Protein AF-0000000080590473 (afdb_homodimer)

Sequence (220 aa):
MDIKSAVIQLSSIAQEARLEIFRLLVQAGTEGLPAGIIGEKLSIPPSTLSFHLKELNYAGMVSSRQVSRFIYYTANYEAMNGLLAYLTENCCAGVAECCPEVTNCNPEKVMDIKSAVIQLSSIAQEARLEIFRLLVQAGTEGLPAGIIGEKLSIPPSTLSFHLKELNYAGMVSSRQVSRFIYYTANYEAMNGLLAYLTENCCAGVAECCPEVTNCNPEKV

Nearest PDB structures (foldseek):
  6j05-assembly1_A  TM=9.262E-01  e=1.684E-09  Acidithiobacillus ferrooxidans
  6j05-assembly1_B  TM=9.549E-01  e=1.690E-07  Acidithiobacillus ferrooxidans
  7p6f-assembly1_BBB  TM=8.497E-01  e=2.225E-04  Streptomyces griseus
  7p6f-assembly2_CCC-2  TM=8.551E-01  e=2.096E-04  Streptomyces griseus
  2kko-assembly1_B  TM=8.511E-01  e=8.814E-04  Mycobacterium tuberculosis variant bovis

Radius of gyration: 18.56 Å; Cα contacts (8 Å, |Δi|>4): 331; chains: 2; bounding box: 45×53×43 Å

Foldseek 3Di:
DDPVLLVLLCVLCPDDLLVLLLVVQVVVPPVADWLVVSCVVSVNDSVRSVVSVVSNVVSVQKDWDDDPPTIGIHGDVVSVVVSVCVVCPCPPVPPPVRDPCPDPPPPPPD/DDPVLLVLLCVLCPDDLLVLLLVVQVVVPPVADWLVVSCVVSVNDSVRSVVSVVSNVVSVQKDWDDDDPTIGIHGDVVSVVVSVCVVCPCVPVPPPVRDPCPDPPPPPPD

pLDDT: mean 87.89, std 19.32, range [28.16, 98.88]

InterPro domains:
  IPR001845 HTH ArsR-type DNA-binding domain [PR00778] (10-25)
  IPR001845 HTH ArsR-type DNA-binding domain [PR00778] (45-60)
  IPR001845 HTH ArsR-type DNA-binding domain [PR00778] (60-75)
  IPR001845 HTH ArsR-type DNA-binding domain [PS50987] (1-95)
  IPR001845 HTH ArsR-type DNA-binding domain [SM00418] (8-89)
  IPR011991 ArsR-like helix-turn-helix domain [cd00090] (10-76)
  IPR036388 Winged helix-like DNA-binding domain superfamily [G3DSA:1.10.10.10] (2-93)
  IPR036390 Winged helix DNA-binding domain superfamily [SSF46785] (4-93)
  IPR051011 Metal-responsive transcriptional regulator [PTHR43132] (8-95)

Organism: Ricinus communis (NCBI:txid3988)

Structure (mmCIF, N/CA/C/O backbone):
data_AF-0000000080590473-model_v1
#
loop_
_entity.id
_entity.type
_entity.pdbx_description
1 polymer 'HTH arsR-type domain-containing protein'
#
loop_
_atom_site.group_PDB
_atom_site.id
_atom_site.type_symbol
_atom_site.label_atom_id
_atom_site.label_alt_id
_atom_site.label_comp_id
_atom_site.label_asym_id
_atom_site.label_entity_id
_atom_site.label_seq_id
_atom_site.pdbx_PDB_ins_code
_atom_site.Cartn_x
_atom_site.Cartn_y
_atom_site.Cartn_z
_atom_site.occupancy
_atom_site.B_iso_or_equiv
_atom_site.auth_seq_id
_atom_site.auth_comp_id
_atom_site.auth_asym_id
_atom_site.auth_atom_id
_atom_site.pdbx_PDB_model_num
ATOM 1 N N . MET A 1 1 ? 7.746 -6.047 10.609 1 87.62 1 MET A N 1
ATOM 2 C CA . MET A 1 1 ? 6.305 -5.859 10.469 1 87.62 1 MET A CA 1
ATOM 3 C C . MET A 1 1 ? 5.609 -7.188 10.188 1 87.62 1 MET A C 1
ATOM 5 O O . MET A 1 1 ? 6.141 -8.031 9.469 1 87.62 1 MET A O 1
ATOM 9 N N . ASP A 1 2 ? 4.391 -7.363 10.852 1 94.5 2 ASP A N 1
ATOM 10 C CA . ASP A 1 2 ? 3.629 -8.57 10.562 1 94.5 2 ASP A CA 1
ATOM 11 C C . ASP A 1 2 ? 2.479 -8.281 9.602 1 94.5 2 ASP A C 1
ATOM 13 O O . ASP A 1 2 ? 2.172 -7.117 9.328 1 94.5 2 ASP A O 1
ATOM 17 N N . ILE A 1 3 ? 1.839 -9.344 9.148 1 96.94 3 ILE A N 1
ATOM 18 C CA . ILE A 1 3 ? 0.856 -9.234 8.078 1 96.94 3 ILE A CA 1
ATOM 19 C C . ILE A 1 3 ? -0.358 -8.453 8.57 1 96.94 3 ILE A C 1
ATOM 21 O O . ILE A 1 3 ? -0.944 -7.664 7.82 1 96.94 3 ILE A O 1
ATOM 25 N N . LYS A 1 4 ? -0.765 -8.617 9.766 1 97.69 4 LYS A N 1
ATOM 26 C CA . LYS A 1 4 ? -1.919 -7.914 10.32 1 97.69 4 LYS A CA 1
ATOM 27 C C . LYS A 1 4 ? -1.673 -6.41 10.359 1 97.69 4 LYS A C 1
ATOM 29 O O . LYS A 1 4 ? -2.559 -5.621 10.023 1 97.69 4 LYS A O 1
ATOM 34 N N . SER A 1 5 ? -0.519 -6.047 10.844 1 98 5 SER A N 1
ATOM 35 C CA . SER A 1 5 ? -0.15 -4.637 10.875 1 98 5 SER A CA 1
ATOM 36 C C . SER A 1 5 ? -0.105 -4.043 9.469 1 98 5 SER A C 1
ATOM 38 O O . SER A 1 5 ? -0.553 -2.918 9.25 1 98 5 SER A O 1
ATOM 40 N N . ALA A 1 6 ? 0.44 -4.828 8.57 1 98.44 6 ALA A N 1
ATOM 41 C CA . ALA A 1 6 ? 0.511 -4.367 7.188 1 98.44 6 ALA A CA 1
ATOM 42 C C . ALA A 1 6 ? -0.885 -4.141 6.613 1 98.44 6 ALA A C 1
ATOM 44 O O . ALA A 1 6 ? -1.132 -3.137 5.941 1 98.44 6 ALA A O 1
ATOM 45 N N . VAL A 1 7 ? -1.804 -5.035 6.93 1 98.75 7 VAL A N 1
ATOM 46 C CA . VAL A 1 7 ? -3.172 -4.926 6.438 1 98.75 7 VAL A CA 1
ATOM 47 C C . VAL A 1 7 ? -3.834 -3.68 7.02 1 98.75 7 VAL A C 1
ATOM 49 O O . VAL A 1 7 ? -4.523 -2.945 6.309 1 98.75 7 VAL A O 1
ATOM 52 N N . ILE A 1 8 ? -3.604 -3.422 8.219 1 98.62 8 ILE A N 1
ATOM 53 C CA . ILE A 1 8 ? -4.16 -2.254 8.891 1 98.62 8 ILE A CA 1
ATOM 54 C C . ILE A 1 8 ? -3.637 -0.979 8.234 1 98.62 8 ILE A C 1
ATOM 56 O O . ILE A 1 8 ? -4.406 -0.061 7.945 1 98.62 8 ILE A O 1
ATOM 60 N N . GLN A 1 9 ? -2.4 -0.918 7.988 1 98.75 9 GLN A N 1
ATOM 61 C CA . GLN A 1 9 ? -1.793 0.259 7.379 1 98.75 9 GLN A CA 1
ATOM 62 C C . GLN A 1 9 ? -2.291 0.456 5.949 1 98.75 9 GLN A C 1
ATOM 64 O O . GLN A 1 9 ? -2.705 1.557 5.574 1 98.75 9 GLN A O 1
ATOM 69 N N . LEU A 1 10 ? -2.316 -0.676 5.199 1 98.81 10 LEU A N 1
ATOM 70 C CA . LEU A 1 10 ? -2.809 -0.606 3.828 1 98.81 10 LEU A CA 1
ATOM 71 C C . LEU A 1 10 ? -4.266 -0.159 3.797 1 98.81 10 LEU A C 1
ATOM 73 O O . LEU A 1 10 ? -4.633 0.721 3.014 1 98.81 10 LEU A O 1
ATOM 77 N N . SER A 1 11 ? -5.066 -0.681 4.645 1 98.75 11 SER A N 1
ATOM 78 C CA . SER A 1 11 ? -6.488 -0.351 4.688 1 98.75 11 SER A CA 1
ATOM 79 C C . SER A 1 11 ? -6.707 1.106 5.082 1 98.75 11 SER A C 1
ATOM 81 O O . SER A 1 11 ? -7.629 1.758 4.586 1 98.75 11 SER A O 1
ATOM 83 N N . SER A 1 12 ? -5.902 1.562 5.898 1 98.75 12 SER A N 1
ATOM 84 C CA . SER A 1 12 ? -6.062 2.922 6.406 1 98.75 12 SER A CA 1
ATOM 85 C C . SER A 1 12 ? -5.859 3.953 5.301 1 98.75 12 SER A C 1
ATOM 87 O O . SER A 1 12 ? -6.504 5.004 5.297 1 98.75 12 SER A O 1
ATOM 89 N N . ILE A 1 13 ? -5.016 3.613 4.367 1 98.56 13 ILE A N 1
ATOM 90 C CA . ILE A 1 13 ? -4.723 4.621 3.352 1 98.56 13 ILE A CA 1
ATOM 91 C C . ILE A 1 13 ? -5.449 4.27 2.055 1 98.56 13 ILE A C 1
ATOM 93 O O . ILE A 1 13 ? -5.453 5.059 1.105 1 98.56 13 ILE A O 1
ATOM 97 N N . ALA A 1 14 ? -6.137 3.076 2 1 98.62 14 ALA A N 1
ATOM 98 C CA . ALA A 1 14 ? -6.887 2.645 0.824 1 98.62 14 ALA A CA 1
ATOM 99 C C . ALA A 1 14 ? -8.266 3.301 0.782 1 98.62 14 ALA A C 1
ATOM 101 O O . ALA A 1 14 ? -9.273 2.623 0.58 1 98.62 14 ALA A O 1
ATOM 102 N N . GLN A 1 15 ? -8.32 4.551 1.023 1 98.12 15 GLN A N 1
ATOM 103 C CA . GLN A 1 15 ? -9.469 5.445 0.897 1 98.12 15 GLN A CA 1
ATOM 104 C C . GLN A 1 15 ? -9.055 6.781 0.28 1 98.12 15 GLN A C 1
ATOM 106 O O . GLN A 1 15 ? -7.988 7.312 0.595 1 98.12 15 GLN A O 1
ATOM 111 N N . GLU A 1 16 ? -9.945 7.234 -0.551 1 98.38 16 GLU A N 1
ATOM 112 C CA . GLU A 1 16 ? -9.555 8.391 -1.357 1 98.38 16 GLU A CA 1
ATOM 113 C C . GLU A 1 16 ? -9.125 9.562 -0.478 1 98.38 16 GLU A C 1
ATOM 115 O O . GLU A 1 16 ? -8.016 10.078 -0.625 1 98.38 16 GLU A O 1
ATOM 120 N N . ALA A 1 17 ? -9.891 9.969 0.443 1 98.56 17 ALA A N 1
ATOM 121 C CA . ALA A 1 17 ? -9.594 11.125 1.281 1 98.56 17 ALA A CA 1
ATOM 122 C C . ALA A 1 17 ? -8.344 10.891 2.129 1 98.56 17 ALA A C 1
ATOM 124 O O . ALA A 1 17 ? -7.492 11.773 2.252 1 98.56 17 ALA A O 1
ATOM 125 N N . ARG A 1 18 ? -8.227 9.711 2.701 1 98.75 18 ARG A N 1
ATOM 126 C CA . ARG A 1 18 ? -7.086 9.398 3.551 1 98.75 18 ARG A CA 1
ATOM 127 C C . ARG A 1 18 ? -5.809 9.281 2.729 1 98.75 18 ARG A C 1
ATOM 129 O O . ARG A 1 18 ? -4.73 9.664 3.188 1 98.75 18 ARG A O 1
ATOM 136 N N . LEU A 1 19 ? -5.961 8.75 1.562 1 98.69 19 LEU A N 1
ATOM 137 C CA . LEU A 1 19 ? -4.801 8.688 0.682 1 98.69 19 LEU A CA 1
ATOM 138 C C . LEU A 1 19 ? -4.332 10.086 0.292 1 98.69 19 LEU A C 1
ATOM 140 O O . LEU A 1 19 ? -3.131 10.352 0.25 1 98.69 19 LEU A O 1
ATOM 144 N N . GLU A 1 20 ? -5.223 10.961 0.016 1 98.62 20 GLU A N 1
ATOM 145 C CA . GLU A 1 20 ? -4.883 12.344 -0.302 1 98.62 20 GLU A CA 1
ATOM 146 C C . GLU A 1 20 ? -4.203 13.031 0.88 1 98.62 20 GLU A C 1
ATOM 148 O O . GLU A 1 20 ? -3.217 13.742 0.704 1 98.62 20 GLU A O 1
ATOM 153 N N . ILE A 1 21 ? -4.742 12.781 2.037 1 98.75 21 ILE A N 1
ATOM 154 C CA . ILE A 1 21 ? -4.164 13.352 3.254 1 98.75 21 ILE A CA 1
ATOM 155 C C . ILE A 1 21 ? -2.736 12.844 3.43 1 98.75 21 ILE A C 1
ATOM 157 O O . ILE A 1 21 ? -1.819 13.625 3.684 1 98.75 21 ILE A O 1
ATOM 161 N N . PHE A 1 22 ? -2.572 11.547 3.254 1 98.38 22 PHE A N 1
ATOM 162 C CA . PHE A 1 22 ? -1.27 10.922 3.449 1 98.38 22 PHE A CA 1
ATOM 163 C C . PHE A 1 22 ? -0.254 11.469 2.451 1 98.38 22 PHE A C 1
ATOM 165 O O . PHE A 1 22 ? 0.859 11.836 2.83 1 98.38 22 PHE A O 1
ATOM 172 N N . ARG A 1 23 ? -0.62 11.586 1.25 1 97.12 23 ARG A N 1
ATOM 173 C CA . ARG A 1 23 ? 0.274 12.102 0.22 1 97.12 23 ARG A CA 1
ATOM 174 C C . ARG A 1 23 ? 0.648 13.555 0.5 1 97.12 23 ARG A C 1
ATOM 176 O O . ARG A 1 23 ? 1.797 13.953 0.301 1 97.12 23 ARG A O 1
ATOM 183 N N . LEU A 1 24 ? -0.309 14.344 0.893 1 97.31 24 LEU A N 1
ATOM 184 C CA . LEU A 1 24 ? -0.054 15.742 1.242 1 97.31 24 LEU A CA 1
ATOM 185 C C . LEU A 1 24 ? 0.985 15.844 2.354 1 97.31 24 LEU A C 1
ATOM 187 O O . LEU A 1 24 ? 1.899 16.672 2.281 1 97.31 24 LEU A O 1
ATOM 191 N N . LEU A 1 25 ? 0.859 14.992 3.324 1 96.94 25 LEU A N 1
ATOM 192 C CA . LEU A 1 25 ? 1.763 15.023 4.469 1 96.94 25 LEU A CA 1
ATOM 193 C C . LEU A 1 25 ? 3.15 14.523 4.082 1 96.94 25 LEU A C 1
ATOM 195 O O . LEU A 1 25 ? 4.16 15.023 4.586 1 96.94 25 LEU A O 1
ATOM 199 N N . VAL A 1 26 ? 3.193 13.523 3.242 1 94.94 26 VAL A N 1
ATOM 200 C CA . VAL A 1 26 ? 4.477 13.055 2.729 1 94.94 26 VAL A CA 1
ATOM 201 C C . VAL A 1 26 ? 5.203 14.195 2.025 1 94.94 26 VAL A C 1
ATOM 203 O O . VAL A 1 26 ? 6.406 14.391 2.229 1 94.94 26 VAL A O 1
ATOM 206 N N . GLN A 1 27 ? 4.504 14.977 1.33 1 92.88 27 GLN A N 1
ATOM 207 C CA . GLN A 1 27 ? 5.078 16.094 0.585 1 92.88 27 GLN A CA 1
ATOM 208 C C . GLN A 1 27 ? 5.48 17.234 1.521 1 92.88 27 GLN A C 1
ATOM 210 O O . GLN A 1 27 ? 6.449 17.938 1.259 1 92.88 27 GLN A O 1
ATOM 215 N N . ALA A 1 28 ? 4.773 17.391 2.625 1 93.62 28 ALA A N 1
ATOM 216 C CA . ALA A 1 28 ? 5.008 18.469 3.574 1 93.62 28 ALA A CA 1
ATOM 217 C C . ALA A 1 28 ? 6.289 18.234 4.371 1 93.62 28 ALA A C 1
ATOM 219 O O . ALA A 1 28 ? 6.824 19.156 4.988 1 93.62 28 ALA A O 1
ATOM 220 N N . GLY A 1 29 ? 6.715 16.938 4.445 1 91.5 29 GLY A N 1
ATOM 221 C CA . GLY A 1 29 ? 7.961 16.641 5.125 1 91.5 29 GLY A CA 1
ATOM 222 C C . GLY A 1 29 ? 7.812 16.547 6.633 1 91.5 29 GLY A C 1
ATOM 223 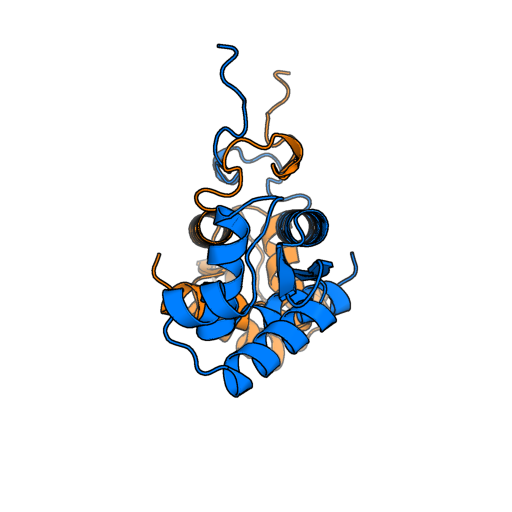O O . GLY A 1 29 ? 6.703 16.391 7.145 1 91.5 29 GLY A O 1
ATOM 224 N N . THR A 1 30 ? 8.922 16.688 7.352 1 91 30 THR A N 1
ATOM 225 C CA . THR A 1 30 ? 8.977 16.406 8.781 1 91 30 THR A CA 1
ATOM 226 C C . THR A 1 30 ? 8.352 17.531 9.586 1 91 30 THR A C 1
ATOM 228 O O . THR A 1 30 ? 8.023 17.359 10.758 1 91 30 THR A O 1
ATOM 231 N N . GLU A 1 31 ? 8.25 18.641 8.922 1 91.62 31 GLU A N 1
ATOM 232 C CA . GLU A 1 31 ? 7.629 19.75 9.633 1 91.62 31 GLU A CA 1
ATOM 233 C C . GLU A 1 31 ? 6.129 19.531 9.805 1 91.62 31 GLU A C 1
ATOM 235 O O . GLU A 1 31 ? 5.531 20.016 10.766 1 91.62 31 GLU A O 1
ATOM 240 N N . GLY A 1 32 ? 5.52 18.828 8.828 1 96.06 32 GLY A N 1
ATOM 241 C CA . GLY A 1 32 ? 4.102 18.531 8.891 1 96.06 32 GLY A CA 1
ATOM 242 C C . GLY A 1 32 ? 3.223 19.734 8.609 1 96.06 32 GLY A C 1
ATOM 243 O O . GLY A 1 32 ? 3.693 20.734 8.07 1 96.06 32 GLY A O 1
ATOM 244 N N . LEU A 1 33 ? 1.944 19.531 8.812 1 98.06 33 LEU A N 1
ATOM 245 C CA . LEU A 1 33 ? 0.935 20.562 8.617 1 98.06 33 LEU A CA 1
ATOM 246 C C . LEU A 1 33 ? -0.082 20.547 9.758 1 98.06 33 LEU A C 1
ATOM 248 O O . LEU A 1 33 ? -0.399 19.484 10.297 1 98.06 33 LEU A O 1
ATOM 252 N N . PRO A 1 34 ? -0.576 21.75 10.133 1 98.44 34 PRO A N 1
ATOM 253 C CA . PRO A 1 34 ? -1.705 21.734 11.07 1 98.44 34 PRO A CA 1
ATOM 254 C C . PRO A 1 34 ? -2.99 21.219 10.43 1 98.44 34 PRO A C 1
ATOM 256 O O . PRO A 1 34 ? -3.191 21.375 9.219 1 98.44 34 PRO A O 1
ATOM 259 N N . ALA A 1 35 ? -3.887 20.672 11.258 1 98.31 35 ALA A N 1
ATOM 260 C CA . ALA A 1 35 ? -5.141 20.078 10.781 1 98.31 35 ALA A CA 1
ATOM 261 C C . ALA A 1 35 ? -5.914 21.078 9.914 1 98.31 35 ALA A C 1
ATOM 263 O O . ALA A 1 35 ? -6.457 20.703 8.875 1 98.31 35 ALA A O 1
ATOM 264 N N . GLY A 1 36 ? -5.961 22.297 10.359 1 98.06 36 GLY A N 1
ATOM 265 C CA . GLY A 1 36 ? -6.695 23.312 9.625 1 98.06 36 GLY A CA 1
ATOM 266 C C . GLY A 1 36 ? -6.199 23.5 8.203 1 98.06 36 GLY A C 1
ATOM 267 O O . GLY A 1 36 ? -6.996 23.641 7.273 1 98.06 36 GLY A O 1
ATOM 268 N N . ILE A 1 37 ? -4.91 23.5 7.926 1 98.56 37 ILE A N 1
ATOM 269 C CA . ILE A 1 37 ? -4.301 23.672 6.613 1 98.56 37 ILE A CA 1
ATOM 270 C C . ILE A 1 37 ? -4.594 22.453 5.742 1 98.56 37 ILE A C 1
ATOM 272 O O . ILE A 1 37 ? -4.887 22.594 4.551 1 98.56 37 ILE A O 1
ATOM 276 N N . ILE A 1 38 ? -4.551 21.281 6.305 1 98.75 38 ILE A N 1
ATOM 277 C CA . ILE A 1 38 ? -4.875 20.062 5.586 1 98.75 38 ILE A CA 1
ATOM 278 C C . ILE A 1 38 ? -6.301 20.141 5.051 1 98.75 38 ILE A C 1
ATOM 280 O O . ILE A 1 38 ? -6.539 19.875 3.869 1 98.75 38 ILE A O 1
ATOM 284 N N . GLY A 1 39 ? -7.227 20.484 5.988 1 98.75 39 GLY A N 1
ATOM 285 C CA . GLY A 1 39 ? -8.617 20.609 5.59 1 98.75 39 GLY A CA 1
ATOM 286 C C . GLY A 1 39 ? -8.836 21.625 4.477 1 98.75 39 GLY A C 1
ATOM 287 O O . GLY A 1 39 ? -9.586 21.359 3.531 1 98.75 39 GLY A O 1
ATOM 288 N N . GLU A 1 40 ? -8.164 22.781 4.539 1 98.56 40 GLU A N 1
ATOM 289 C CA . GLU A 1 40 ? -8.266 23.844 3.543 1 98.56 40 GLU A CA 1
ATOM 290 C C . GLU A 1 40 ? -7.715 23.391 2.193 1 98.56 40 GLU A C 1
ATOM 292 O O . GLU A 1 40 ? -8.359 23.578 1.159 1 98.56 40 GLU A O 1
ATOM 297 N N . LYS A 1 41 ? -6.59 22.734 2.211 1 98.44 41 LYS A N 1
ATOM 298 C CA . LYS A 1 41 ? -5.922 22.328 0.979 1 98.44 41 LYS A CA 1
ATOM 299 C C . LYS A 1 41 ? -6.715 21.234 0.259 1 98.44 41 LYS A C 1
ATOM 301 O O . LYS A 1 41 ? -6.711 21.172 -0.972 1 98.44 41 LYS A O 1
ATOM 306 N N . LEU A 1 42 ? -7.414 20.422 1.038 1 98.62 42 LEU A N 1
ATOM 307 C CA . LEU A 1 42 ? -8.086 19.281 0.445 1 98.62 42 LEU A CA 1
ATOM 308 C C . LEU A 1 42 ? -9.602 19.484 0.439 1 98.62 42 LEU A C 1
ATOM 310 O O . LEU A 1 42 ? -10.344 18.609 -0.015 1 98.62 42 LEU A O 1
ATOM 314 N N . SER A 1 43 ? -10.039 20.594 0.935 1 98.62 43 SER A N 1
ATOM 315 C CA . SER A 1 43 ? -11.461 20.938 0.997 1 98.62 43 SER A CA 1
ATOM 316 C C . SER A 1 43 ? -12.25 19.875 1.74 1 98.62 43 SER A C 1
ATOM 318 O O .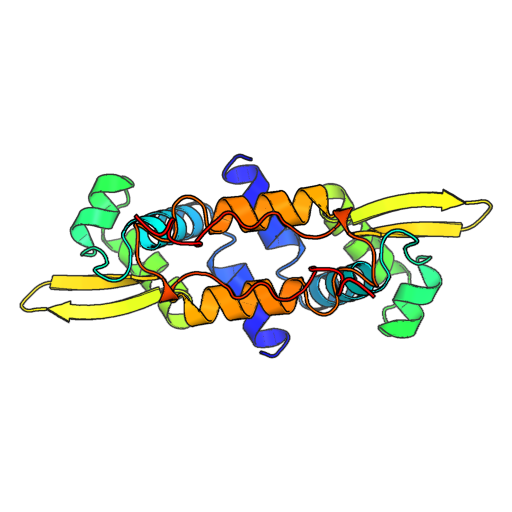 SER A 1 43 ? -13.281 19.406 1.254 1 98.62 43 SER A O 1
ATOM 320 N N . ILE A 1 44 ? -11.797 19.453 2.879 1 98.56 44 ILE A N 1
ATOM 321 C CA . ILE A 1 44 ? -12.445 18.469 3.75 1 98.56 44 ILE A CA 1
ATOM 322 C C . ILE A 1 44 ? -12.961 19.172 5.008 1 98.56 44 ILE A C 1
ATOM 324 O O . ILE A 1 44 ? -12.211 19.875 5.688 1 98.56 44 ILE A O 1
ATOM 328 N N . PRO A 1 45 ? -14.164 18.953 5.336 1 98.44 45 PRO A N 1
ATOM 329 C CA . PRO A 1 45 ? -14.703 19.547 6.559 1 98.44 45 PRO A CA 1
ATOM 330 C C . PRO A 1 45 ? -13.977 19.078 7.816 1 98.44 45 PRO A C 1
ATOM 332 O O . PRO A 1 45 ? -13.523 17.938 7.879 1 98.44 45 PRO A O 1
ATOM 335 N N . PRO A 1 46 ? -13.953 19.891 8.836 1 97.88 46 PRO A N 1
ATOM 336 C CA . PRO A 1 46 ? -13.164 19.625 10.039 1 97.88 46 PRO A CA 1
ATOM 337 C C . PRO A 1 46 ? -13.531 18.297 10.703 1 97.88 46 PRO A C 1
ATOM 339 O O . PRO A 1 46 ? -12.641 17.516 11.078 1 97.88 46 PRO A O 1
ATOM 342 N N . SER A 1 47 ? -14.781 17.984 10.875 1 98.06 47 SER A N 1
ATOM 343 C CA . SER A 1 47 ? -15.18 16.734 11.539 1 98.06 47 SER A CA 1
ATOM 344 C C . SER A 1 47 ? -14.727 15.523 10.742 1 98.06 47 SER A C 1
ATOM 346 O O . SER A 1 47 ? -14.242 14.547 11.312 1 98.06 47 SER A O 1
ATOM 348 N N . THR A 1 48 ? -14.945 15.539 9.43 1 98.5 48 THR A N 1
ATOM 349 C CA . THR A 1 48 ? -14.523 14.461 8.539 1 98.5 48 THR A CA 1
ATOM 350 C C . THR A 1 48 ? -13 14.32 8.547 1 98.5 48 THR A C 1
ATOM 352 O O . THR A 1 48 ? -12.484 13.203 8.578 1 98.5 48 THR A O 1
ATOM 355 N N . LEU A 1 49 ? -12.391 15.445 8.531 1 98.75 49 LEU A N 1
ATOM 356 C CA . LEU A 1 49 ? -10.93 15.445 8.578 1 98.75 49 LEU A CA 1
ATOM 357 C C . LEU A 1 49 ? -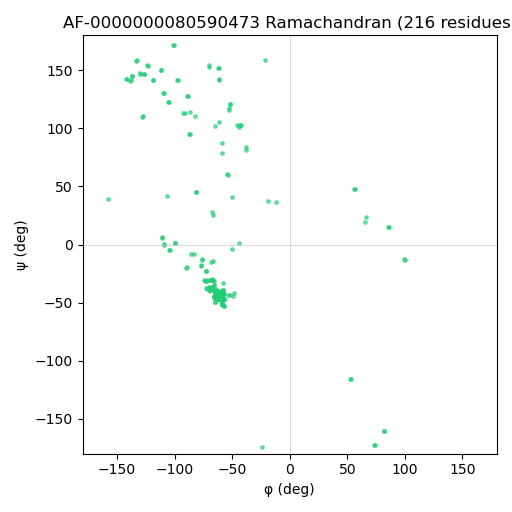10.43 14.789 9.859 1 98.75 49 LEU A C 1
ATOM 359 O O . LEU A 1 49 ? -9.516 13.953 9.82 1 98.75 49 LEU A O 1
ATOM 363 N N . SER A 1 50 ? -11 15.18 10.961 1 98.19 50 SER A N 1
ATOM 364 C CA . SER A 1 50 ? -10.609 14.609 12.242 1 98.19 50 SER A CA 1
ATOM 365 C C . SER A 1 50 ? -10.773 13.094 12.258 1 98.19 50 SER A C 1
ATOM 367 O O . SER A 1 50 ? -9.914 12.375 12.758 1 98.19 50 SER A O 1
ATOM 369 N N . PHE A 1 51 ? -11.844 12.648 11.719 1 98.62 51 PHE A N 1
ATOM 370 C CA . PHE A 1 51 ? -12.102 11.219 11.609 1 98.62 51 PHE A CA 1
ATOM 371 C C . PHE A 1 51 ? -11 10.531 10.812 1 98.62 51 PHE A C 1
ATOM 373 O O . PHE A 1 51 ? -10.453 9.516 11.242 1 98.62 51 PHE A O 1
ATOM 380 N N . HIS A 1 52 ? -10.703 11.039 9.617 1 98.81 52 HIS A N 1
ATOM 381 C CA . HIS A 1 52 ? -9.672 10.445 8.766 1 98.81 52 HIS A CA 1
ATOM 382 C C . HIS A 1 52 ? -8.312 10.461 9.445 1 98.81 52 HIS A C 1
ATOM 384 O O . HIS A 1 52 ? -7.578 9.477 9.414 1 98.81 52 HIS A O 1
ATOM 390 N N . LEU A 1 53 ? -7.965 11.594 10.062 1 98.81 53 LEU 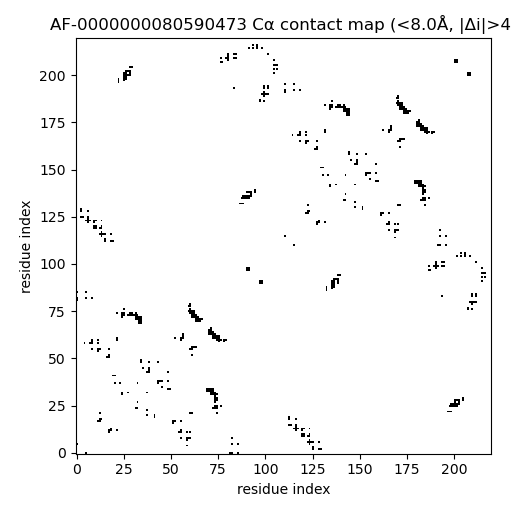A N 1
ATOM 391 C CA . LEU A 1 53 ? -6.672 11.727 10.727 1 98.81 53 LEU A CA 1
ATOM 392 C C . LEU A 1 53 ? -6.562 10.766 11.898 1 98.81 53 LEU A C 1
ATOM 394 O O . LEU A 1 53 ? -5.492 10.211 12.156 1 98.81 53 LEU A O 1
ATOM 398 N N . LYS A 1 54 ? -7.633 10.609 12.602 1 98.56 54 LYS A N 1
ATOM 399 C CA . LYS A 1 54 ? -7.656 9.656 13.703 1 98.56 54 LYS A CA 1
ATOM 400 C C . LYS A 1 54 ? -7.406 8.234 13.203 1 98.56 54 LYS A C 1
ATOM 402 O O . LYS A 1 54 ? -6.648 7.48 13.812 1 98.56 54 LYS A O 1
ATOM 407 N N . GLU A 1 55 ? -8.055 7.828 12.172 1 98.75 55 GLU A N 1
ATOM 408 C CA . GLU A 1 55 ? -7.871 6.508 11.578 1 98.75 55 GLU A CA 1
ATOM 409 C C . GLU A 1 55 ? -6.43 6.297 11.133 1 98.75 55 GLU A C 1
ATOM 411 O O . GLU A 1 55 ? -5.84 5.242 11.383 1 98.75 55 GLU A O 1
ATOM 416 N N . LEU A 1 56 ? -5.887 7.305 10.43 1 98.88 56 LEU A N 1
ATOM 417 C CA . LEU A 1 56 ? -4.508 7.23 9.953 1 98.88 56 LEU A CA 1
ATOM 418 C C . LEU A 1 56 ? -3.533 7.145 11.117 1 98.88 56 LEU A C 1
ATOM 420 O O . LEU A 1 56 ? -2.531 6.43 11.047 1 98.88 56 LEU A O 1
ATOM 424 N N . ASN A 1 57 ? -3.852 7.922 12.141 1 98.69 57 ASN A N 1
ATOM 425 C CA . ASN A 1 57 ? -3.033 7.902 13.344 1 98.69 57 ASN A CA 1
ATOM 426 C C . ASN A 1 57 ? -3.096 6.547 14.039 1 98.69 57 ASN A C 1
ATOM 428 O O . ASN A 1 57 ? -2.068 6.016 14.469 1 98.69 57 ASN A O 1
ATOM 432 N N . TYR A 1 58 ? -4.258 6 14.148 1 98.25 58 TYR A N 1
ATOM 433 C CA . TYR A 1 58 ? -4.449 4.688 14.758 1 98.25 58 TYR A CA 1
ATOM 434 C C . TYR A 1 58 ? -3.658 3.621 14.008 1 98.25 58 TYR A C 1
ATOM 436 O O . TYR A 1 58 ? -3.051 2.744 14.625 1 98.25 58 TYR A O 1
ATOM 444 N N . ALA A 1 59 ? -3.643 3.689 12.766 1 98.69 59 ALA A N 1
ATOM 445 C CA . ALA A 1 59 ? -2.939 2.723 11.93 1 98.69 59 ALA A CA 1
ATOM 446 C C . ALA A 1 59 ? -1.433 2.965 11.953 1 98.69 59 ALA A C 1
ATOM 448 O O . ALA A 1 59 ? -0.661 2.186 11.391 1 98.69 59 ALA A O 1
ATOM 449 N N . GLY A 1 60 ? -1.001 4.098 12.461 1 98.5 60 GLY A N 1
ATOM 450 C CA . GLY A 1 60 ? 0.413 4.418 12.578 1 98.5 60 GLY A CA 1
ATOM 451 C C . GLY A 1 60 ? 0.989 5.039 11.32 1 98.5 60 GLY A C 1
ATOM 452 O O . GLY A 1 60 ? 2.209 5.125 11.164 1 98.5 60 GLY A O 1
ATOM 453 N N . MET A 1 61 ? 0.197 5.496 10.398 1 98.5 61 MET A N 1
ATOM 454 C CA . MET A 1 61 ? 0.665 6.031 9.117 1 98.5 61 MET A CA 1
ATOM 455 C C . MET A 1 61 ? 0.935 7.531 9.227 1 98.5 61 MET A C 1
ATOM 457 O O . MET A 1 61 ? 1.629 8.102 8.383 1 98.5 61 MET A O 1
ATOM 461 N N . VAL A 1 62 ? 0.324 8.156 10.281 1 98.62 62 VAL A N 1
ATOM 462 C CA . VAL A 1 62 ? 0.61 9.555 10.586 1 98.62 62 VAL A CA 1
ATOM 463 C C . VAL A 1 62 ? 0.868 9.719 12.078 1 98.62 62 VAL A C 1
ATOM 465 O O . VAL A 1 62 ? 0.485 8.859 12.875 1 98.62 62 VAL A O 1
ATOM 468 N N . SER A 1 63 ? 1.525 10.727 12.375 1 98.25 63 SER A N 1
ATOM 469 C CA . SER A 1 63 ? 1.755 11.102 13.766 1 98.25 63 SER A CA 1
ATOM 470 C C . SER A 1 63 ? 1.26 12.516 14.047 1 98.25 63 SER A C 1
ATOM 472 O O . SER A 1 63 ? 1.185 13.344 13.133 1 98.25 63 SER A O 1
ATOM 474 N N . SER A 1 64 ? 0.939 12.711 15.281 1 98.12 64 SER A N 1
ATOM 475 C CA . SER A 1 64 ? 0.447 14.031 15.656 1 98.12 64 SER A CA 1
ATOM 476 C C . SER A 1 64 ? 1.241 14.609 16.828 1 98.12 64 SER A C 1
ATOM 478 O O . SER A 1 64 ? 1.744 13.859 17.672 1 98.12 64 SER A O 1
ATOM 480 N N . ARG A 1 65 ? 1.385 15.891 16.828 1 96.94 65 ARG A N 1
ATOM 481 C CA . ARG A 1 65 ? 1.997 16.609 17.938 1 96.94 65 ARG A CA 1
ATOM 482 C C . ARG A 1 65 ? 1.286 17.938 18.188 1 96.94 65 ARG A C 1
ATOM 484 O O . ARG A 1 65 ? 0.861 18.609 17.25 1 96.94 65 ARG A O 1
ATOM 491 N N . GLN A 1 66 ? 1.174 18.266 19.422 1 96.69 66 GLN A N 1
ATOM 492 C CA . GLN A 1 66 ? 0.535 19.516 19.812 1 96.69 66 GLN A CA 1
ATOM 493 C C . GLN A 1 66 ? 1.549 20.656 19.859 1 96.69 66 GLN A C 1
ATOM 495 O O . GLN A 1 66 ? 2.611 20.516 20.469 1 96.69 66 GLN A O 1
ATOM 500 N N . VAL A 1 67 ? 1.322 21.75 19.219 1 95.25 67 VAL A N 1
ATOM 501 C CA . VAL A 1 67 ? 2.098 22.984 19.266 1 95.25 67 VAL A CA 1
ATOM 502 C C . VAL A 1 67 ? 1.172 24.172 19.547 1 95.25 67 VAL A C 1
ATOM 504 O O . VAL A 1 67 ? 0.468 24.641 18.656 1 95.25 67 VAL A O 1
ATOM 507 N N . SER A 1 68 ? 1.352 24.688 20.797 1 96.25 68 SER A N 1
ATOM 508 C CA . SER A 1 68 ? 0.44 25.734 21.234 1 96.25 68 SER A CA 1
ATOM 509 C C . SER A 1 68 ? -1.015 25.312 21.078 1 96.25 68 SER A C 1
ATOM 511 O O . SER A 1 68 ? -1.438 24.312 21.672 1 96.25 68 SER A O 1
ATOM 513 N N . ARG A 1 69 ? -1.851 25.953 20.234 1 95.56 69 ARG A N 1
ATOM 514 C CA . ARG A 1 69 ? -3.271 25.641 20.109 1 95.56 69 ARG A CA 1
ATOM 515 C C . ARG A 1 69 ? -3.535 24.766 18.891 1 95.56 69 ARG A C 1
ATOM 517 O O . ARG A 1 69 ? -4.684 24.438 18.578 1 95.56 69 ARG A O 1
ATOM 524 N N . PHE A 1 70 ? -2.561 24.438 18.219 1 97 70 PHE A N 1
ATOM 525 C CA . PHE A 1 70 ? -2.721 23.672 16.984 1 97 70 PHE A CA 1
ATOM 526 C C . PHE A 1 70 ? -2.166 22.266 17.156 1 97 70 PHE A C 1
ATOM 528 O O . PHE A 1 70 ? -1.24 22.031 17.938 1 97 70 PHE A O 1
ATOM 535 N N . ILE A 1 71 ? -2.781 21.312 16.406 1 97.88 71 ILE A N 1
ATOM 536 C CA . ILE A 1 71 ? -2.236 19.969 16.266 1 97.88 71 ILE A CA 1
ATOM 537 C C . ILE A 1 71 ? -1.605 19.797 14.891 1 97.88 71 ILE A C 1
ATOM 539 O O . ILE A 1 71 ? -2.268 20 13.867 1 97.88 71 ILE A O 1
ATOM 543 N N . TYR A 1 72 ? -0.306 19.438 14.891 1 98.5 72 TYR A N 1
ATOM 544 C CA . TYR A 1 72 ? 0.414 19.188 13.656 1 98.5 72 TYR A CA 1
ATOM 545 C C . TYR A 1 72 ? 0.458 17.688 13.352 1 98.5 72 TYR A C 1
ATOM 547 O O . TYR A 1 72 ? 0.649 16.875 14.258 1 98.5 72 TYR A O 1
ATOM 555 N N . TYR A 1 73 ? 0.33 17.422 12.094 1 98.5 73 TYR A N 1
ATOM 556 C CA . TYR A 1 73 ? 0.415 16.047 11.633 1 98.5 73 TYR A CA 1
ATOM 557 C C . TYR A 1 73 ? 1.575 15.867 10.656 1 98.5 73 TYR A C 1
ATOM 559 O O . TYR A 1 73 ? 1.84 16.734 9.828 1 98.5 73 TYR A O 1
ATOM 567 N N . THR A 1 74 ? 2.25 14.758 10.758 1 97.19 74 THR A N 1
ATOM 568 C CA . THR A 1 74 ? 3.316 14.344 9.852 1 97.19 74 THR A CA 1
ATOM 569 C C . THR A 1 74 ? 3.09 12.914 9.367 1 97.19 74 THR A C 1
ATOM 571 O O . THR A 1 74 ? 2.469 12.109 10.062 1 97.19 74 THR A O 1
ATOM 574 N N . ALA A 1 75 ? 3.518 12.695 8.172 1 96.94 75 ALA A N 1
ATOM 575 C CA . ALA A 1 75 ? 3.588 11.297 7.758 1 96.94 75 ALA A CA 1
ATOM 576 C C . ALA A 1 75 ? 4.551 10.516 8.641 1 96.94 75 ALA A C 1
ATOM 578 O O . ALA A 1 75 ? 5.562 11.055 9.094 1 96.94 75 ALA A O 1
ATOM 579 N N . ASN A 1 76 ? 4.172 9.312 8.914 1 96.38 76 ASN A N 1
ATOM 580 C CA . ASN A 1 76 ? 5.117 8.43 9.586 1 96.38 76 ASN A CA 1
ATOM 581 C C . ASN A 1 76 ? 6 7.695 8.578 1 96.38 76 ASN A C 1
ATOM 583 O O . ASN A 1 76 ? 5.641 6.625 8.086 1 96.38 76 ASN A O 1
ATOM 587 N N . TYR A 1 77 ? 7.113 8.242 8.352 1 92.25 77 TYR A N 1
ATOM 588 C CA . TYR A 1 77 ? 8 7.75 7.305 1 92.25 77 TYR A CA 1
ATOM 589 C C . TYR A 1 77 ? 8.539 6.363 7.648 1 92.25 77 TYR A C 1
ATOM 591 O O . TYR A 1 77 ? 8.742 5.531 6.762 1 92.25 77 TYR A O 1
ATOM 599 N N . GLU A 1 78 ? 8.82 6.188 8.891 1 93.25 78 GLU A N 1
ATOM 600 C CA . GLU A 1 78 ? 9.266 4.859 9.305 1 93.25 78 GLU A CA 1
ATOM 601 C C . GLU A 1 78 ? 8.219 3.799 8.977 1 93.25 78 GLU A C 1
ATOM 603 O O . GLU A 1 78 ? 8.555 2.736 8.445 1 93.25 78 GLU A O 1
ATOM 608 N N . ALA A 1 79 ? 7.004 4.09 9.281 1 95.69 79 ALA A N 1
ATOM 609 C CA . ALA A 1 79 ? 5.914 3.162 8.992 1 95.69 79 ALA A CA 1
ATOM 610 C C . ALA A 1 79 ? 5.762 2.957 7.484 1 95.69 79 ALA A C 1
ATOM 612 O O . ALA A 1 79 ? 5.574 1.828 7.023 1 95.69 79 ALA A O 1
ATOM 613 N N . MET A 1 80 ? 5.789 4.027 6.758 1 94.62 80 MET A N 1
ATOM 614 C CA . MET A 1 80 ? 5.695 3.939 5.301 1 94.62 80 MET A CA 1
ATOM 615 C C . MET A 1 80 ? 6.82 3.078 4.734 1 94.62 80 MET A C 1
ATOM 617 O O . MET A 1 80 ? 6.57 2.174 3.936 1 94.62 80 MET A O 1
ATOM 621 N N . ASN A 1 81 ? 8.016 3.379 5.203 1 91.88 81 ASN A N 1
ATOM 622 C CA . ASN A 1 81 ? 9.164 2.619 4.719 1 91.88 81 ASN A CA 1
ATOM 623 C C . ASN A 1 81 ? 9.055 1.144 5.09 1 91.88 81 ASN A C 1
ATOM 625 O O . ASN A 1 81 ? 9.422 0.272 4.301 1 91.88 81 ASN A O 1
ATOM 629 N N . GLY A 1 82 ? 8.641 0.87 6.297 1 94.19 82 GLY A N 1
ATOM 630 C CA . GLY A 1 82 ? 8.391 -0.503 6.707 1 94.19 82 GLY A CA 1
ATOM 631 C C . GLY A 1 82 ? 7.371 -1.213 5.84 1 94.19 82 GLY A C 1
ATOM 632 O O . GLY A 1 82 ? 7.562 -2.373 5.465 1 94.19 82 GLY A O 1
ATOM 633 N N . LEU A 1 83 ? 6.371 -0.526 5.523 1 95.75 83 LEU A N 1
ATOM 634 C CA . LEU A 1 83 ? 5.316 -1.077 4.68 1 95.75 83 LEU A CA 1
ATOM 635 C C . LEU A 1 83 ? 5.844 -1.389 3.285 1 95.75 83 LEU A C 1
ATOM 637 O O . LEU A 1 83 ? 5.586 -2.469 2.746 1 95.75 83 LEU A O 1
ATOM 641 N N . LEU A 1 84 ? 6.527 -0.422 2.668 1 93.56 84 LEU A N 1
ATOM 642 C CA . LEU A 1 84 ? 7.102 -0.616 1.34 1 93.56 84 LEU A CA 1
ATOM 643 C C . LEU A 1 84 ? 8.086 -1.781 1.339 1 93.56 84 LEU A C 1
ATOM 645 O O . LEU A 1 84 ? 8.102 -2.59 0.408 1 93.56 84 LEU A O 1
ATOM 649 N N . ALA A 1 85 ? 8.906 -1.814 2.373 1 91.88 85 ALA A N 1
ATOM 650 C CA . ALA A 1 85 ? 9.852 -2.92 2.508 1 91.88 85 ALA A CA 1
ATOM 651 C C . ALA A 1 85 ? 9.117 -4.258 2.613 1 91.88 85 ALA A C 1
ATOM 653 O O . ALA A 1 85 ? 9.555 -5.254 2.035 1 91.88 85 ALA A O 1
ATOM 654 N N . TYR A 1 86 ? 8.141 -4.293 3.361 1 94.75 86 TYR A N 1
ATOM 655 C CA . TYR A 1 86 ? 7.348 -5.504 3.543 1 94.75 86 TYR A CA 1
ATOM 656 C C . TYR A 1 86 ? 6.777 -5.988 2.213 1 94.75 86 TYR A C 1
ATOM 658 O O . TYR A 1 86 ? 6.785 -7.188 1.928 1 94.75 86 TYR A O 1
ATOM 666 N N . LEU A 1 87 ? 6.297 -5.094 1.383 1 93.5 87 LEU A N 1
ATOM 667 C CA . LEU A 1 87 ? 5.695 -5.414 0.093 1 93.5 87 LEU A CA 1
ATOM 668 C C . LEU A 1 87 ? 6.746 -5.965 -0.872 1 93.5 87 LEU A C 1
ATOM 670 O O . LEU A 1 87 ? 6.434 -6.797 -1.724 1 93.5 87 LEU A O 1
ATOM 674 N N . THR A 1 88 ? 7.953 -5.52 -0.696 1 90.06 88 THR A N 1
ATOM 675 C CA . THR A 1 88 ? 8.961 -5.812 -1.704 1 90.06 88 THR A CA 1
ATOM 676 C C . THR A 1 88 ? 10.008 -6.781 -1.155 1 90.06 88 THR A C 1
ATOM 678 O O . THR A 1 88 ? 11.07 -6.965 -1.755 1 90.06 88 THR A O 1
ATOM 681 N N . GLU A 1 89 ? 9.781 -7.219 -0.06 1 88.19 89 GLU A N 1
ATOM 682 C CA . GLU A 1 89 ? 10.75 -8.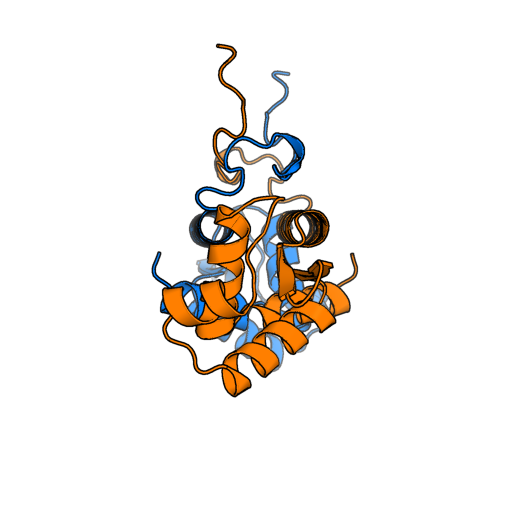117 0.565 1 88.19 89 GLU A CA 1
ATOM 683 C C . GLU A 1 89 ? 11.117 -9.266 -0.369 1 88.19 89 GLU A C 1
ATOM 685 O O . GLU A 1 89 ? 10.242 -9.93 -0.923 1 88.19 89 GLU A O 1
ATOM 690 N N . ASN A 1 90 ? 12.422 -9.352 -0.676 1 80.62 90 ASN A N 1
ATOM 691 C CA . ASN A 1 90 ? 12.977 -10.398 -1.522 1 80.62 90 ASN A CA 1
ATOM 692 C C . ASN A 1 90 ? 12.469 -10.289 -2.959 1 80.62 90 ASN A C 1
ATOM 694 O O . ASN A 1 90 ? 12.234 -11.305 -3.617 1 80.62 90 ASN A O 1
ATOM 698 N N . CYS A 1 91 ? 11.984 -9 -3.465 1 78.56 91 CYS A N 1
ATOM 699 C CA . CYS A 1 91 ? 11.359 -8.688 -4.746 1 78.56 91 CYS A CA 1
ATOM 700 C C . CYS A 1 91 ? 12.344 -8.875 -5.895 1 78.56 91 CYS A C 1
ATOM 702 O O . CYS A 1 91 ? 11.938 -9.086 -7.039 1 78.56 91 CYS A O 1
ATOM 704 N N . CYS A 1 92 ? 13.133 -9.367 -6.102 1 64.25 92 CYS A N 1
ATOM 705 C CA . CYS A 1 92 ? 13.914 -9.5 -7.32 1 64.25 92 CYS A CA 1
ATOM 706 C C . CYS A 1 92 ? 14.742 -10.781 -7.297 1 64.25 92 CYS A C 1
ATOM 708 O O . CYS A 1 92 ? 15.617 -10.977 -8.141 1 64.25 92 CYS A O 1
ATOM 710 N N . ALA A 1 93 ? 14.086 -11.711 -6.781 1 53.75 93 ALA A N 1
ATOM 711 C CA . ALA A 1 93 ? 14.812 -12.961 -6.984 1 53.75 93 ALA A CA 1
ATOM 712 C C . ALA A 1 93 ? 15.945 -12.781 -7.992 1 53.75 93 ALA A C 1
ATOM 714 O O . ALA A 1 93 ? 16.188 -13.664 -8.82 1 53.75 93 ALA A O 1
ATOM 715 N N . GLY A 1 94 ? 16.688 -11.57 -8.016 1 50.84 94 GLY A N 1
ATOM 716 C CA . GLY A 1 94 ? 17.797 -11.438 -8.945 1 50.84 94 GLY A CA 1
ATOM 717 C C . GLY A 1 94 ? 17.438 -10.664 -10.195 1 50.84 94 GLY A C 1
ATOM 718 O O . GLY A 1 94 ? 18.234 -10.586 -11.133 1 50.84 94 GLY A O 1
ATOM 719 N N . VAL A 1 95 ? 16.188 -10.359 -10.531 1 49.16 95 VAL A N 1
ATOM 720 C CA . VAL A 1 95 ? 15.875 -9.719 -11.805 1 49.16 95 VAL A CA 1
ATOM 721 C C . VAL A 1 95 ? 15.844 -8.203 -11.625 1 49.16 95 VAL A C 1
ATOM 723 O O . VAL A 1 95 ? 15.234 -7.699 -10.68 1 49.16 95 VAL A O 1
ATOM 726 N N . ALA A 1 96 ? 16.719 -7.527 -12.195 1 49.44 96 ALA A N 1
ATOM 727 C CA . ALA A 1 96 ? 17.016 -6.098 -12.172 1 49.44 96 ALA A CA 1
ATOM 728 C C . ALA A 1 96 ? 15.758 -5.27 -12.406 1 49.44 96 ALA A C 1
ATOM 730 O O . ALA A 1 96 ? 15.602 -4.188 -11.836 1 49.44 96 ALA A O 1
ATOM 731 N N . GLU A 1 97 ? 14.961 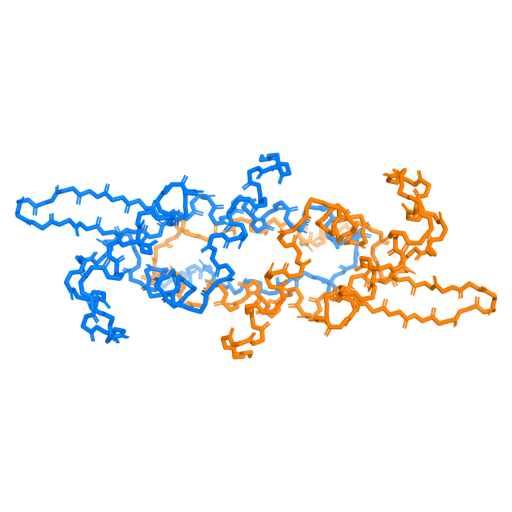-5.652 -13.359 1 54.03 97 GLU A N 1
ATOM 732 C CA . GLU A 1 97 ? 13.844 -4.84 -13.844 1 54.03 97 GLU A CA 1
ATOM 733 C C . GLU A 1 97 ? 12.766 -4.691 -12.773 1 54.03 97 GLU A C 1
ATOM 735 O O . GLU A 1 97 ? 11.812 -3.926 -12.945 1 54.03 97 GLU A O 1
ATOM 740 N N . CYS A 1 98 ? 12.852 -5.41 -11.875 1 54.09 98 CYS A N 1
ATOM 741 C CA . CYS A 1 98 ? 11.758 -5.441 -10.914 1 54.09 98 CYS A CA 1
ATOM 742 C C . CYS A 1 98 ? 11.93 -4.355 -9.859 1 54.09 98 CYS A C 1
ATOM 744 O O . CYS A 1 98 ? 11.016 -4.098 -9.07 1 54.09 98 CYS A O 1
ATOM 746 N N . CYS A 1 99 ? 13.031 -3.711 -9.859 1 57 99 CYS A N 1
ATOM 747 C CA . CYS A 1 99 ? 13.266 -2.824 -8.727 1 57 99 CYS A CA 1
ATOM 748 C C . CYS A 1 99 ? 12.656 -1.45 -8.969 1 57 99 CYS A C 1
ATOM 750 O O . CYS A 1 99 ? 12.812 -0.882 -10.055 1 57 99 CYS A O 1
ATOM 752 N N . PRO A 1 100 ? 11.734 -1.181 -8.219 1 52.22 100 PRO A N 1
ATOM 753 C CA . PRO A 1 100 ? 11.164 0.159 -8.375 1 52.22 100 PRO A CA 1
ATOM 754 C C . PRO A 1 100 ? 12.211 1.262 -8.312 1 52.22 100 PRO A C 1
ATOM 756 O O . PRO A 1 100 ? 13.227 1.112 -7.625 1 52.22 100 PRO A O 1
ATOM 759 N N . GLU A 1 101 ? 12.344 1.987 -9.406 1 48.62 101 GLU A N 1
ATOM 760 C CA . GLU A 1 101 ? 13.109 3.217 -9.242 1 48.62 101 GLU A CA 1
ATOM 761 C C . GLU A 1 101 ? 12.547 4.078 -8.117 1 48.62 101 GLU A C 1
ATOM 763 O O . GLU A 1 101 ? 11.516 4.738 -8.297 1 48.62 101 GLU A O 1
ATOM 768 N N . VAL A 1 102 ? 12.555 3.582 -7.043 1 46.81 102 VAL A N 1
ATOM 769 C CA . VAL A 1 102 ? 12.164 4.578 -6.051 1 46.81 102 VAL A CA 1
ATOM 770 C C . VAL A 1 102 ? 13.133 5.758 -6.094 1 46.81 102 VAL A C 1
ATOM 772 O O . VAL A 1 102 ? 14.344 5.578 -5.969 1 46.81 102 VAL A O 1
ATOM 775 N N . THR A 1 103 ? 12.977 6.711 -6.859 1 43.22 103 THR A N 1
ATOM 776 C CA . THR A 1 103 ? 13.773 7.906 -7.105 1 43.22 103 THR A CA 1
ATOM 777 C C . THR A 1 103 ? 14.68 8.211 -5.91 1 43.22 103 THR A C 1
ATOM 779 O O . THR A 1 103 ? 14.336 7.887 -4.77 1 43.22 103 THR A O 1
ATOM 782 N N . ASN A 1 104 ? 15.859 9.086 -6.324 1 44.03 104 ASN A N 1
ATOM 783 C CA . ASN A 1 104 ? 17.125 9.695 -5.949 1 44.03 104 ASN A CA 1
ATOM 784 C C . ASN A 1 104 ? 17.031 10.438 -4.621 1 44.03 104 ASN A C 1
ATOM 786 O O . ASN A 1 104 ? 16.672 11.617 -4.594 1 44.03 104 ASN A O 1
ATOM 790 N N . CYS A 1 105 ? 16.344 9.875 -3.67 1 45.5 105 CYS A N 1
ATOM 791 C CA . CYS A 1 105 ? 16.656 10.648 -2.475 1 45.5 105 CYS A CA 1
ATOM 792 C C . CYS A 1 105 ? 18.156 10.938 -2.387 1 45.5 105 CYS A C 1
ATOM 794 O O . CYS A 1 105 ? 18.672 11.281 -1.319 1 45.5 105 CYS A O 1
ATOM 796 N N . ASN A 1 106 ? 18.938 10.484 -3.389 1 39.38 106 ASN A N 1
ATOM 797 C CA . ASN A 1 106 ? 20.375 10.773 -3.293 1 39.38 106 ASN A CA 1
ATOM 798 C C . ASN A 1 106 ? 20.641 12.266 -3.371 1 39.38 106 ASN A C 1
ATOM 800 O O . ASN A 1 106 ? 20.297 12.922 -4.359 1 39.38 106 ASN A O 1
ATOM 804 N N . PRO A 1 107 ? 20.875 12.844 -2.277 1 39.72 107 PRO A N 1
ATOM 805 C CA . PRO A 1 107 ? 21.328 14.234 -2.359 1 39.72 107 PRO A CA 1
ATOM 806 C C . PRO A 1 107 ? 22.391 14.445 -3.43 1 39.72 107 PRO A C 1
ATOM 808 O O . PRO A 1 107 ? 23.266 13.594 -3.607 1 39.72 107 PRO A O 1
ATOM 811 N N . GLU A 1 108 ? 22.141 14.914 -4.508 1 38 108 GLU A N 1
ATOM 812 C CA . GLU A 1 108 ? 23.281 15.438 -5.266 1 38 108 GLU A CA 1
ATOM 813 C C . GLU A 1 108 ? 24.219 16.234 -4.367 1 38 108 GLU A C 1
ATOM 815 O O . GLU A 1 108 ? 23.766 17.109 -3.621 1 38 108 GLU A O 1
ATOM 820 N N . LYS A 1 109 ? 25.297 15.609 -4.023 1 36 109 LYS A N 1
ATOM 821 C CA . LYS A 1 109 ? 26.375 16.438 -3.51 1 36 109 LYS A CA 1
ATOM 822 C C . LYS A 1 109 ? 26.453 17.766 -4.273 1 36 109 LYS A C 1
ATOM 824 O O . LYS A 1 109 ? 26.734 17.766 -5.477 1 36 109 LYS A O 1
ATOM 829 N N . VAL A 1 110 ? 25.594 18.609 -3.832 1 28.58 110 VAL A N 1
ATOM 830 C CA . VAL A 1 110 ? 25.969 19.938 -4.332 1 28.58 110 VAL A CA 1
ATOM 831 C C . VAL A 1 110 ? 27.203 20.438 -3.592 1 28.58 110 VAL A C 1
ATOM 833 O O . VAL A 1 110 ? 27.281 20.344 -2.365 1 28.58 110 VAL A O 1
ATOM 836 N N . MET B 1 1 ? -0.377 7.422 -12.57 1 87.75 1 MET B N 1
ATOM 837 C CA . MET B 1 1 ? -1.449 6.777 -11.812 1 87.75 1 MET B CA 1
ATOM 838 C C . MET B 1 1 ? -2.346 7.812 -11.148 1 87.75 1 MET B C 1
ATOM 840 O O . MET B 1 1 ? -1.865 8.844 -10.672 1 87.75 1 MET B O 1
ATOM 844 N N . ASP B 1 2 ? -3.717 7.516 -11.195 1 94.56 2 ASP B N 1
ATOM 845 C CA . ASP B 1 2 ? -4.621 8.422 -10.492 1 94.56 2 ASP B CA 1
ATOM 846 C C . ASP B 1 2 ? -5.047 7.84 -9.141 1 94.56 2 ASP B C 1
ATOM 848 O O . ASP B 1 2 ? -4.797 6.668 -8.859 1 94.56 2 ASP B O 1
ATOM 852 N N . ILE B 1 3 ? -5.734 8.656 -8.359 1 97 3 ILE B N 1
ATOM 853 C CA . ILE B 1 3 ? -6.023 8.312 -6.977 1 97 3 ILE B CA 1
ATOM 854 C C . ILE B 1 3 ? -6.996 7.133 -6.93 1 97 3 ILE B C 1
ATOM 856 O O . ILE B 1 3 ? -6.883 6.262 -6.066 1 97 3 ILE B O 1
ATOM 860 N N . LYS B 1 4 ? -7.922 7.066 -7.801 1 97.69 4 LYS B N 1
ATOM 861 C CA . LYS B 1 4 ? -8.891 5.977 -7.828 1 97.69 4 LYS B CA 1
ATOM 862 C C . LYS B 1 4 ? -8.211 4.641 -8.102 1 97.69 4 LYS B C 1
ATOM 864 O O . LYS B 1 4 ? -8.523 3.633 -7.461 1 97.69 4 LYS B O 1
ATOM 869 N N . SER B 1 5 ? -7.355 4.648 -9.078 1 98 5 SER B N 1
ATOM 870 C CA . SER B 1 5 ? -6.594 3.439 -9.391 1 98 5 SER B CA 1
ATOM 871 C C . SER B 1 5 ? -5.73 3.014 -8.203 1 98 5 SER B C 1
ATOM 873 O O . SER B 1 5 ? -5.629 1.824 -7.902 1 98 5 SER B O 1
ATOM 875 N N . ALA B 1 6 ? -5.133 3.996 -7.594 1 98.44 6 ALA B N 1
ATOM 876 C CA . ALA B 1 6 ? -4.297 3.699 -6.43 1 98.44 6 ALA B CA 1
ATOM 877 C C . ALA B 1 6 ? -5.121 3.072 -5.309 1 98.44 6 ALA B C 1
ATOM 879 O O . ALA B 1 6 ? -4.691 2.102 -4.684 1 98.44 6 ALA B O 1
ATOM 880 N N . VAL B 1 7 ? -6.316 3.582 -5.102 1 98.75 7 VAL B N 1
ATOM 881 C CA . VAL B 1 7 ? -7.191 3.064 -4.059 1 98.75 7 VAL B CA 1
ATOM 882 C C . VAL B 1 7 ? -7.594 1.627 -4.379 1 98.75 7 VAL B C 1
ATOM 884 O O . VAL B 1 7 ? -7.602 0.765 -3.498 1 98.75 7 VAL B O 1
ATOM 887 N N . ILE B 1 8 ? -7.863 1.369 -5.574 1 98.62 8 ILE B N 1
ATOM 888 C CA . ILE B 1 8 ? -8.242 0.031 -6.016 1 98.62 8 ILE B CA 1
ATOM 889 C C . ILE B 1 8 ? -7.086 -0.938 -5.773 1 98.62 8 ILE B C 1
ATOM 891 O O . ILE B 1 8 ? -7.289 -2.033 -5.242 1 98.62 8 ILE B O 1
ATOM 895 N N . GLN B 1 9 ? -5.93 -0.574 -6.117 1 98.75 9 GLN B N 1
ATOM 896 C CA . GLN B 1 9 ? -4.758 -1.43 -5.941 1 98.75 9 GLN B CA 1
ATOM 897 C C . GLN B 1 9 ? -4.469 -1.665 -4.465 1 98.75 9 GLN B C 1
ATOM 899 O O . GLN B 1 9 ? -4.273 -2.805 -4.039 1 98.75 9 GLN B O 1
ATOM 904 N N . LEU B 1 10 ? -4.516 -0.538 -3.689 1 98.81 10 LEU B N 1
ATOM 905 C CA . LEU B 1 10 ? -4.285 -0.658 -2.254 1 98.81 10 LEU B CA 1
ATOM 906 C C . LEU B 1 10 ? -5.332 -1.56 -1.608 1 98.81 10 LEU B C 1
ATOM 908 O O . LEU B 1 10 ? -4.992 -2.445 -0.821 1 98.81 10 LEU B O 1
ATOM 912 N N . SER B 1 11 ? -6.555 -1.411 -1.962 1 98.75 11 SER B N 1
ATOM 913 C CA . SER B 1 11 ? -7.645 -2.195 -1.388 1 98.75 11 SER B CA 1
ATOM 914 C C . SER B 1 11 ? -7.52 -3.67 -1.762 1 98.75 11 SER B C 1
ATOM 916 O O . SER B 1 11 ? -7.848 -4.547 -0.96 1 98.75 11 SER B O 1
ATOM 918 N N . SER B 1 12 ? -7.066 -3.889 -2.887 1 98.75 12 SER B N 1
ATOM 919 C CA . SER B 1 12 ? -6.98 -5.262 -3.377 1 98.75 12 SER B CA 1
ATOM 920 C C . SER B 1 12 ? -5.969 -6.07 -2.572 1 98.75 12 SER B C 1
ATOM 922 O O . SER B 1 12 ? -6.152 -7.273 -2.367 1 98.75 12 SER B O 1
ATOM 924 N N . ILE B 1 13 ? -4.965 -5.402 -2.088 1 98.56 13 ILE B N 1
ATOM 925 C CA . ILE B 1 13 ? -3.934 -6.168 -1.398 1 98.56 13 ILE B CA 1
ATOM 926 C C . ILE B 1 13 ? -4.074 -5.98 0.111 1 98.56 13 ILE B C 1
ATOM 928 O O . ILE B 1 13 ? -3.381 -6.637 0.892 1 98.56 13 ILE B O 1
ATOM 932 N N . ALA B 1 14 ? -5.016 -5.086 0.571 1 98.62 14 ALA B N 1
ATOM 933 C CA . ALA B 1 14 ? -5.254 -4.832 1.99 1 98.62 14 ALA B CA 1
ATOM 934 C C . ALA B 1 14 ? -6.16 -5.902 2.594 1 98.62 14 ALA B C 1
ATOM 936 O O . ALA B 1 14 ? -7.129 -5.586 3.285 1 98.62 14 ALA B O 1
ATOM 937 N N . GLN B 1 15 ? -5.906 -7.098 2.297 1 98.12 15 GLN B N 1
ATOM 938 C CA . GLN B 1 15 ? -6.5 -8.312 2.85 1 98.12 15 GLN B CA 1
ATOM 939 C C . GLN B 1 15 ? -5.438 -9.375 3.107 1 98.12 15 GLN B C 1
ATOM 941 O O . GLN B 1 15 ? -4.512 -9.547 2.311 1 98.12 15 GLN B O 1
ATOM 946 N N . GLU B 1 16 ? -5.645 -10.039 4.203 1 98.31 16 GLU B N 1
ATOM 947 C CA . GLU B 1 16 ? -4.574 -10.93 4.652 1 98.31 16 GLU B CA 1
ATOM 948 C C . GLU B 1 16 ? -4.223 -11.953 3.582 1 98.31 16 GLU B C 1
ATOM 950 O O . GLU B 1 16 ? -3.062 -12.055 3.172 1 98.31 16 GLU B O 1
ATOM 955 N N . ALA B 1 17 ? -5.125 -12.664 3.068 1 98.56 17 ALA B N 1
ATOM 956 C CA . ALA B 1 17 ? -4.867 -13.727 2.098 1 98.56 17 ALA B CA 1
ATOM 957 C C . ALA B 1 17 ? -4.293 -13.156 0.803 1 98.56 17 ALA B C 1
ATOM 959 O O . ALA B 1 17 ? -3.346 -13.711 0.241 1 98.56 17 ALA B O 1
ATOM 960 N N . ARG B 1 18 ? -4.852 -12.07 0.333 1 98.75 18 ARG B N 1
ATOM 961 C CA . ARG B 1 18 ? -4.391 -11.461 -0.91 1 98.75 18 ARG B CA 1
ATOM 962 C C . ARG B 1 18 ? -2.998 -10.859 -0.742 1 98.75 18 ARG B C 1
ATOM 964 O O . ARG B 1 18 ? -2.184 -10.898 -1.667 1 98.75 18 ARG B O 1
ATOM 971 N N . LEU B 1 19 ? -2.779 -10.312 0.404 1 98.69 19 LEU B N 1
ATOM 972 C CA . LEU B 1 19 ? -1.442 -9.789 0.671 1 98.69 19 LEU B CA 1
ATOM 973 C C . LEU B 1 19 ? -0.416 -10.922 0.691 1 98.69 19 LEU B C 1
ATOM 975 O O . LEU B 1 19 ? 0.689 -10.766 0.166 1 98.69 19 LEU B O 1
ATOM 979 N N . GLU B 1 20 ? -0.734 -12.016 1.269 1 98.62 20 GLU B N 1
ATOM 980 C CA . GLU B 1 20 ? 0.152 -13.172 1.285 1 98.62 20 GLU B CA 1
ATOM 981 C C . GLU B 1 20 ? 0.412 -13.688 -0.127 1 98.62 20 GLU B C 1
ATOM 983 O O . GLU B 1 20 ? 1.548 -14.023 -0.472 1 98.62 20 GLU B O 1
ATOM 988 N N . ILE B 1 21 ? -0.631 -13.734 -0.89 1 98.75 21 ILE B N 1
ATOM 989 C CA . ILE B 1 21 ? -0.511 -14.172 -2.275 1 98.75 21 ILE B CA 1
ATOM 990 C C . ILE B 1 21 ? 0.425 -13.234 -3.035 1 98.75 21 ILE B C 1
ATOM 992 O O . ILE B 1 21 ? 1.332 -13.688 -3.736 1 98.75 21 ILE B O 1
ATOM 996 N N . PHE B 1 22 ? 0.202 -11.945 -2.855 1 98.38 22 PHE B N 1
ATOM 997 C CA . PHE B 1 22 ? 0.986 -10.938 -3.562 1 98.38 22 PHE B CA 1
ATOM 998 C C . PHE B 1 22 ? 2.457 -11.031 -3.176 1 98.38 22 PHE B C 1
ATOM 1000 O O . PHE B 1 22 ? 3.332 -11.047 -4.043 1 98.38 22 PHE B O 1
ATOM 1007 N N . ARG B 1 23 ? 2.738 -11.156 -1.947 1 97.12 23 ARG B N 1
ATOM 1008 C CA . ARG B 1 23 ? 4.113 -11.266 -1.474 1 97.12 23 ARG B CA 1
ATOM 1009 C C . ARG B 1 23 ? 4.781 -12.523 -2.008 1 97.12 23 ARG B C 1
ATOM 1011 O O . ARG B 1 23 ? 5.957 -12.5 -2.381 1 97.12 23 ARG B O 1
ATOM 1018 N N . LEU B 1 24 ? 4.078 -13.625 -1.991 1 97.25 24 LEU B N 1
ATOM 1019 C CA . LEU B 1 24 ? 4.602 -14.875 -2.527 1 97.25 24 LEU B CA 1
ATOM 1020 C C . LEU B 1 24 ? 4.996 -14.719 -3.992 1 97.25 24 LEU B C 1
ATOM 1022 O O . LEU B 1 24 ? 6.062 -15.18 -4.406 1 97.25 24 LEU B O 1
ATOM 1026 N N . LEU B 1 25 ? 4.172 -14.047 -4.727 1 96.88 25 LEU B N 1
ATOM 1027 C CA . LEU B 1 25 ? 4.418 -13.875 -6.156 1 96.88 25 LEU B CA 1
ATOM 1028 C C . LEU B 1 25 ? 5.57 -12.906 -6.395 1 96.88 25 LEU B C 1
ATOM 1030 O O . LEU B 1 25 ? 6.348 -13.078 -7.34 1 96.88 25 LEU B O 1
ATOM 1034 N N . VAL B 1 26 ? 5.652 -11.883 -5.586 1 94.88 26 VAL B N 1
ATOM 1035 C CA . VAL B 1 26 ? 6.785 -10.969 -5.668 1 94.88 26 VAL B CA 1
ATOM 1036 C C . VAL B 1 26 ? 8.086 -11.734 -5.465 1 94.88 26 VAL B C 1
ATOM 1038 O O . VAL B 1 26 ? 9.055 -11.539 -6.199 1 94.88 26 VAL B O 1
ATOM 1041 N N . GLN B 1 27 ? 8.078 -12.633 -4.598 1 92.75 27 GLN B N 1
ATOM 1042 C CA . GLN B 1 27 ? 9.266 -13.43 -4.285 1 92.75 27 GLN B CA 1
ATOM 1043 C C . GLN B 1 27 ? 9.555 -14.438 -5.391 1 92.75 27 GLN B C 1
ATOM 1045 O O . GLN B 1 27 ? 10.719 -14.758 -5.656 1 92.75 27 GLN B O 1
ATOM 1050 N N . ALA B 1 28 ? 8.531 -14.93 -6.066 1 93.5 28 ALA B N 1
ATOM 1051 C CA . ALA B 1 28 ? 8.664 -15.953 -7.102 1 93.5 28 ALA B CA 1
ATOM 1052 C C . ALA B 1 28 ? 9.281 -15.367 -8.367 1 93.5 28 ALA B C 1
ATOM 1054 O O . ALA B 1 28 ? 9.766 -16.109 -9.227 1 93.5 28 ALA B O 1
ATOM 1055 N N . GLY B 1 29 ? 9.148 -14.008 -8.523 1 91.56 29 GLY B N 1
ATOM 1056 C CA . GLY B 1 29 ? 9.773 -13.367 -9.664 1 91.56 29 GLY B CA 1
ATOM 1057 C C . GLY B 1 29 ? 8.945 -13.469 -10.93 1 91.56 29 GLY B C 1
ATOM 1058 O O . GLY B 1 29 ? 7.746 -13.734 -10.875 1 91.56 29 GLY B O 1
ATOM 1059 N N . THR B 1 30 ? 9.594 -13.281 -12.07 1 91 30 THR B N 1
ATOM 1060 C CA . THR B 1 30 ? 8.906 -13.109 -13.344 1 91 30 THR B CA 1
ATOM 1061 C C . THR B 1 30 ? 8.414 -14.453 -13.867 1 91 30 THR B C 1
ATOM 1063 O O . THR B 1 30 ? 7.555 -14.5 -14.758 1 91 30 THR B O 1
ATOM 1066 N N . GLU B 1 31 ? 8.992 -15.477 -13.32 1 91.56 31 GLU B N 1
ATOM 1067 C CA . GLU B 1 31 ? 8.531 -16.781 -13.758 1 91.56 31 GLU B CA 1
ATOM 1068 C C . GLU B 1 31 ? 7.133 -17.094 -13.227 1 91.56 31 GLU B C 1
ATOM 1070 O O . GLU B 1 31 ? 6.363 -17.828 -13.859 1 91.56 31 GLU B O 1
ATOM 1075 N N . GLY B 1 32 ? 6.836 -16.547 -12.039 1 96.12 32 GLY B N 1
ATOM 1076 C CA . GLY B 1 32 ? 5.527 -16.75 -11.438 1 96.12 32 GLY B CA 1
ATOM 1077 C C . GLY B 1 32 ? 5.328 -18.141 -10.883 1 96.12 32 GLY B C 1
ATOM 1078 O O . GLY B 1 32 ? 6.297 -18.891 -10.695 1 96.12 32 GLY B O 1
ATOM 1079 N N . LEU B 1 33 ? 4.109 -18.406 -10.469 1 98.06 33 LEU B N 1
ATOM 1080 C CA . LEU B 1 33 ? 3.701 -19.688 -9.93 1 98.06 33 LEU B CA 1
ATOM 1081 C C . LEU B 1 33 ? 2.342 -20.109 -10.484 1 98.06 33 LEU B C 1
ATOM 1083 O O . LEU B 1 33 ? 1.482 -19.266 -10.734 1 98.06 33 LEU B O 1
ATOM 1087 N N . PRO B 1 34 ? 2.172 -21.453 -10.695 1 98.44 34 PRO B N 1
ATOM 1088 C CA . PRO B 1 34 ? 0.811 -21.891 -11.016 1 98.44 34 PRO B CA 1
ATOM 1089 C C . PRO B 1 34 ? -0.14 -21.781 -9.828 1 98.44 34 PRO B C 1
ATOM 1091 O O . PRO B 1 34 ? 0.289 -21.891 -8.68 1 98.44 34 PRO B O 1
ATOM 1094 N N . ALA B 1 35 ? -1.438 -21.609 -10.117 1 98.31 35 ALA B N 1
ATOM 1095 C CA . ALA B 1 35 ? -2.457 -21.438 -9.086 1 98.31 35 ALA B CA 1
ATOM 1096 C C . ALA B 1 35 ? -2.381 -22.562 -8.047 1 98.31 35 ALA B C 1
ATOM 1098 O O . ALA B 1 35 ? -2.49 -22.312 -6.848 1 98.31 35 ALA B O 1
ATOM 1099 N N . GLY B 1 36 ? -2.215 -23.766 -8.523 1 98.06 36 GLY B N 1
ATOM 1100 C CA . GLY B 1 36 ? -2.156 -24.906 -7.621 1 98.06 36 GLY B CA 1
ATOM 1101 C C . GLY B 1 36 ? -1.042 -24.812 -6.598 1 98.06 36 GLY B C 1
ATOM 1102 O O . GLY B 1 36 ? -1.24 -25.125 -5.422 1 98.06 36 GLY B O 1
ATOM 1103 N N . ILE B 1 37 ? 0.149 -24.344 -6.93 1 98.56 37 ILE B N 1
ATOM 1104 C CA . ILE B 1 37 ? 1.304 -24.203 -6.051 1 98.56 37 ILE B CA 1
ATOM 1105 C C . ILE B 1 37 ? 1.046 -23.078 -5.047 1 98.56 37 ILE B C 1
ATOM 1107 O O . ILE B 1 37 ? 1.388 -23.203 -3.867 1 98.56 37 ILE B O 1
ATOM 1111 N N . ILE B 1 38 ? 0.435 -22 -5.473 1 98.75 38 ILE B N 1
ATOM 1112 C CA . ILE B 1 38 ? 0.081 -20.906 -4.59 1 98.75 38 ILE B CA 1
ATOM 1113 C C . ILE B 1 38 ? -0.834 -21.406 -3.477 1 98.75 38 ILE B C 1
ATOM 1115 O O . ILE B 1 38 ? -0.591 -21.141 -2.297 1 98.75 38 ILE B O 1
ATOM 1119 N N . GLY B 1 39 ? -1.902 -22.125 -3.92 1 98.75 39 GLY B N 1
ATOM 1120 C CA . GLY B 1 39 ? -2.838 -22.672 -2.951 1 98.75 39 GLY B CA 1
ATOM 1121 C C . GLY B 1 39 ? -2.184 -23.594 -1.942 1 98.75 39 GLY B C 1
ATOM 1122 O O . GLY B 1 39 ? -2.469 -23.531 -0.746 1 98.75 39 GLY B O 1
ATOM 1123 N N . GLU B 1 40 ? -1.266 -24.469 -2.4 1 98.56 40 GLU B N 1
ATOM 1124 C CA . GLU B 1 40 ? -0.548 -25.422 -1.553 1 98.56 40 GLU B CA 1
ATOM 1125 C C . GLU B 1 40 ? 0.365 -24.688 -0.566 1 98.56 40 GLU B C 1
ATOM 1127 O O . GLU B 1 40 ? 0.357 -25 0.629 1 98.56 40 GLU B O 1
ATOM 1132 N N . LYS B 1 41 ? 1.074 -23.703 -1.031 1 98.44 41 LYS B N 1
ATOM 1133 C CA . LYS B 1 41 ? 2.047 -23 -0.204 1 98.44 41 LYS B CA 1
ATOM 1134 C C . LYS B 1 41 ? 1.354 -22.188 0.881 1 98.44 41 LYS B C 1
ATOM 1136 O O . LYS B 1 41 ? 1.891 -22.016 1.979 1 98.44 41 LYS B O 1
ATOM 1141 N N . LEU B 1 42 ? 0.153 -21.719 0.566 1 98.62 42 LEU B N 1
ATOM 1142 C CA . LEU B 1 42 ? -0.522 -20.812 1.491 1 98.62 42 LEU B CA 1
ATOM 1143 C C . LEU B 1 42 ? -1.706 -21.5 2.16 1 98.62 42 LEU B C 1
ATOM 1145 O O . LEU B 1 42 ? -2.408 -20.891 2.971 1 98.62 42 LEU B O 1
ATOM 1149 N N . SER B 1 43 ? -1.931 -22.75 1.818 1 98.62 43 SER B N 1
ATOM 1150 C CA . SER B 1 43 ? -3.021 -23.547 2.375 1 98.62 43 SER B CA 1
ATOM 1151 C C . SER B 1 43 ? -4.367 -22.859 2.154 1 98.62 43 SER B C 1
ATOM 1153 O O . SER B 1 43 ? -5.16 -22.719 3.09 1 98.62 43 SER B O 1
ATOM 1155 N N . ILE B 1 44 ? -4.637 -22.406 0.98 1 98.5 44 ILE B N 1
ATOM 1156 C CA . ILE B 1 44 ? -5.891 -21.781 0.576 1 98.5 44 ILE B CA 1
ATOM 1157 C C . ILE B 1 44 ? -6.652 -22.719 -0.365 1 98.5 44 ILE B C 1
ATOM 1159 O O . ILE B 1 44 ? -6.102 -23.188 -1.364 1 98.5 44 ILE B O 1
ATOM 1163 N N . PRO B 1 45 ? -7.883 -22.938 -0.094 1 98.38 45 PRO B N 1
ATOM 1164 C CA . PRO B 1 45 ? -8.68 -23.781 -0.989 1 98.38 45 PRO B CA 1
ATOM 1165 C C . PRO B 1 45 ? -8.805 -23.188 -2.395 1 98.38 45 PRO B C 1
ATOM 1167 O O . PRO B 1 45 ? -8.836 -21.969 -2.559 1 98.38 45 PRO B O 1
ATOM 1170 N N . PRO B 1 46 ? -8.961 -24.031 -3.379 1 97.88 46 PRO B N 1
ATOM 1171 C CA . PRO B 1 46 ? -8.938 -23.625 -4.785 1 97.88 46 PRO B CA 1
ATOM 1172 C C . P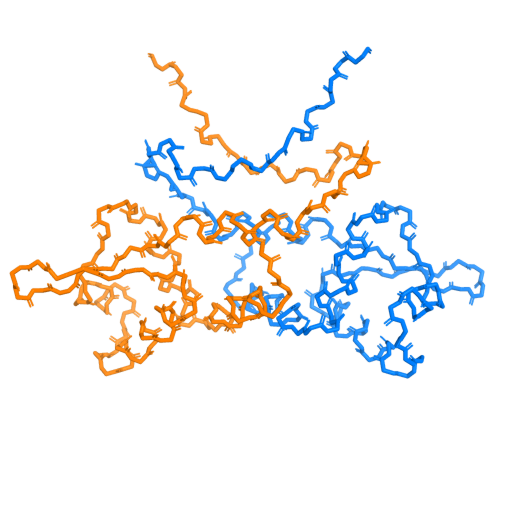RO B 1 46 ? -9.977 -22.547 -5.098 1 97.88 46 PRO B C 1
ATOM 1174 O O . PRO B 1 46 ? -9.672 -21.562 -5.77 1 97.88 46 PRO B O 1
ATOM 1177 N N . SER B 1 47 ? -11.203 -22.688 -4.66 1 98.06 47 SER B N 1
ATOM 1178 C CA . SER B 1 47 ? -12.242 -21.703 -4.965 1 98.06 47 SER B CA 1
ATOM 1179 C C . SER B 1 47 ? -11.914 -20.344 -4.367 1 98.06 47 SER B C 1
ATOM 1181 O O . SER B 1 47 ? -12.094 -19.312 -5.016 1 98.06 47 SER B O 1
ATOM 1183 N N . THR B 1 48 ? -11.5 -20.328 -3.1 1 98.5 48 THR B N 1
ATOM 1184 C CA . THR B 1 48 ? -11.109 -19.094 -2.41 1 98.5 48 THR B CA 1
ATOM 1185 C C . THR B 1 48 ? -9.898 -18.453 -3.088 1 98.5 48 THR B C 1
ATOM 1187 O O . THR B 1 48 ? -9.852 -17.234 -3.262 1 98.5 48 THR B O 1
ATOM 1190 N N . LEU B 1 49 ? -9.008 -19.312 -3.449 1 98.75 49 LEU B N 1
ATOM 1191 C CA . LEU B 1 49 ? -7.82 -18.828 -4.145 1 98.75 49 LEU B CA 1
ATOM 1192 C C . LEU B 1 49 ? -8.195 -18.156 -5.457 1 98.75 49 LEU B C 1
ATOM 1194 O O . LEU B 1 49 ? -7.699 -17.078 -5.766 1 98.75 49 LEU B O 1
ATOM 1198 N N . SER B 1 50 ? -9.039 -18.797 -6.207 1 98.19 50 SER B N 1
ATOM 1199 C CA . SER B 1 50 ? -9.484 -18.25 -7.48 1 98.19 50 SER B CA 1
ATOM 1200 C C . SER B 1 50 ? -10.133 -16.875 -7.293 1 98.19 50 SER B C 1
ATOM 1202 O O . SER B 1 50 ? -9.883 -15.953 -8.07 1 98.19 50 SER B O 1
ATOM 1204 N N . PHE B 1 51 ? -10.93 -16.766 -6.297 1 98.69 51 PHE B N 1
ATOM 1205 C CA . PHE B 1 51 ? -11.57 -15.492 -5.973 1 98.69 51 PHE B CA 1
ATOM 1206 C C . PHE B 1 51 ? -10.531 -14.414 -5.695 1 98.69 51 PHE B C 1
ATOM 1208 O O . PHE B 1 51 ? -10.609 -13.32 -6.25 1 98.69 51 PHE B O 1
ATOM 1215 N N . HIS B 1 52 ? -9.57 -14.695 -4.82 1 98.81 52 HIS B N 1
ATOM 1216 C CA . HIS B 1 52 ? -8.531 -13.727 -4.473 1 98.81 52 HIS B CA 1
ATOM 1217 C C . HIS B 1 52 ? -7.703 -13.352 -5.695 1 98.81 52 HIS B C 1
ATOM 1219 O O . HIS B 1 52 ? -7.41 -12.172 -5.91 1 98.81 52 HIS B O 1
ATOM 1225 N N . LEU B 1 53 ? -7.316 -14.352 -6.488 1 98.81 53 LEU B N 1
ATOM 1226 C CA . LEU B 1 53 ? -6.496 -14.102 -7.672 1 98.81 53 LEU B CA 1
ATOM 1227 C C . LEU B 1 53 ? -7.254 -13.258 -8.688 1 98.81 53 LEU B C 1
ATOM 1229 O O . LEU B 1 53 ? -6.664 -12.398 -9.352 1 98.81 53 LEU B O 1
ATOM 1233 N N . LYS B 1 54 ? -8.5 -13.523 -8.812 1 98.5 54 LYS B N 1
ATOM 1234 C CA . LYS B 1 54 ? -9.336 -12.727 -9.711 1 98.5 54 LYS B CA 1
ATOM 1235 C C . LYS B 1 54 ? -9.375 -11.266 -9.258 1 98.5 54 LYS B C 1
ATOM 1237 O O . LYS B 1 54 ? -9.273 -10.352 -10.086 1 98.5 54 LYS B O 1
ATOM 1242 N N . GLU B 1 55 ? -9.586 -11.016 -8.016 1 98.75 55 GLU B N 1
ATOM 1243 C CA . GLU B 1 55 ? -9.609 -9.664 -7.461 1 98.75 55 GLU B CA 1
ATOM 1244 C C . GLU B 1 55 ? -8.281 -8.953 -7.695 1 98.75 55 GLU B C 1
ATOM 1246 O O . GLU B 1 55 ? -8.258 -7.785 -8.094 1 98.75 55 GLU B O 1
ATOM 1251 N N . LEU B 1 56 ? -7.184 -9.656 -7.406 1 98.88 56 LEU B N 1
ATOM 1252 C CA . LEU B 1 56 ? -5.852 -9.094 -7.594 1 98.88 56 LEU B CA 1
ATOM 1253 C C . LEU B 1 56 ? -5.594 -8.781 -9.062 1 98.88 56 LEU B C 1
ATOM 1255 O O . LEU B 1 56 ? -4.973 -7.77 -9.391 1 98.88 56 LEU B O 1
ATOM 1259 N N . ASN B 1 57 ? -6.051 -9.703 -9.883 1 98.62 57 ASN B N 1
ATOM 1260 C CA . ASN B 1 57 ? -5.926 -9.516 -11.328 1 98.62 57 ASN B CA 1
ATOM 1261 C C . ASN B 1 57 ? -6.738 -8.32 -11.805 1 98.62 57 ASN B C 1
ATOM 1263 O O . ASN B 1 57 ? -6.25 -7.508 -12.594 1 98.62 57 ASN B O 1
ATOM 1267 N N . TYR B 1 58 ? -7.934 -8.203 -11.336 1 98.25 58 TYR B N 1
ATOM 1268 C CA . TYR B 1 58 ? -8.797 -7.082 -11.688 1 98.25 58 TYR B CA 1
ATOM 1269 C C . TYR B 1 58 ? -8.164 -5.754 -11.289 1 98.25 58 TYR B C 1
ATOM 1271 O O . TYR B 1 58 ? -8.234 -4.777 -12.039 1 98.25 58 TYR B O 1
ATOM 1279 N N . ALA B 1 59 ? -7.562 -5.711 -10.195 1 98.62 59 ALA B N 1
ATOM 1280 C CA . ALA B 1 59 ? -6.926 -4.5 -9.688 1 98.62 59 ALA B CA 1
ATOM 1281 C C . ALA B 1 59 ? -5.605 -4.23 -10.406 1 98.62 59 ALA B C 1
ATOM 1283 O O . ALA B 1 59 ? -4.973 -3.197 -10.188 1 98.62 59 ALA B O 1
ATOM 1284 N N . GLY B 1 60 ? -5.113 -5.184 -11.148 1 98.5 60 GLY B N 1
ATOM 1285 C CA . GLY B 1 60 ? -3.885 -5.023 -11.906 1 98.5 60 GLY B CA 1
ATOM 1286 C C . GLY B 1 60 ? -2.637 -5.312 -11.094 1 98.5 60 GLY B C 1
ATOM 1287 O O . GLY B 1 60 ? -1.528 -4.965 -11.508 1 98.5 60 GLY B O 1
ATOM 1288 N N . MET B 1 61 ? -2.721 -5.938 -9.961 1 98.5 61 MET B N 1
ATOM 1289 C CA . MET B 1 61 ? -1.582 -6.176 -9.078 1 98.5 61 MET B CA 1
ATOM 1290 C C . MET B 1 61 ? -0.902 -7.5 -9.422 1 98.5 61 MET B C 1
ATOM 1292 O O . MET B 1 61 ? 0.242 -7.734 -9.023 1 98.5 61 MET B O 1
ATOM 1296 N N . VAL B 1 62 ? -1.668 -8.375 -10.125 1 98.62 62 VAL B N 1
ATOM 1297 C CA . VAL B 1 62 ? -1.098 -9.617 -10.648 1 98.62 62 VAL B CA 1
ATOM 1298 C C . VAL B 1 62 ? -1.502 -9.797 -12.109 1 98.62 62 VAL B C 1
ATOM 1300 O O . VAL B 1 62 ? -2.453 -9.172 -12.578 1 98.62 62 VAL B O 1
ATOM 1303 N N . SER B 1 63 ? -0.768 -10.562 -12.742 1 98.25 63 SER B N 1
ATOM 1304 C CA . SER B 1 63 ? -1.077 -10.953 -14.117 1 98.25 63 SER B CA 1
ATOM 1305 C C . SER B 1 63 ? -1.142 -12.477 -14.25 1 98.25 63 SER B C 1
ATOM 1307 O O . SER B 1 63 ? -0.522 -13.203 -13.469 1 98.25 63 SER B O 1
ATOM 1309 N N . SER B 1 64 ? -1.899 -12.867 -15.234 1 98.06 64 SER B N 1
ATOM 1310 C CA . SER B 1 64 ? -2.037 -14.305 -15.453 1 98.06 64 SER B CA 1
ATOM 1311 C C . SER B 1 64 ? -1.711 -14.68 -16.891 1 98.06 64 SER B C 1
ATOM 1313 O O . SER B 1 64 ? -1.918 -13.883 -17.812 1 98.06 64 SER B O 1
ATOM 1315 N N . ARG B 1 65 ? -1.161 -15.844 -17.062 1 96.88 65 ARG B N 1
ATOM 1316 C CA . ARG B 1 65 ? -0.916 -16.406 -18.375 1 96.88 65 ARG B CA 1
ATOM 1317 C C . ARG B 1 65 ? -1.178 -17.906 -18.391 1 96.88 65 ARG B C 1
ATOM 1319 O O . ARG B 1 65 ? -0.88 -18.609 -17.422 1 96.88 65 ARG B O 1
ATOM 1326 N N . GLN B 1 66 ? -1.722 -18.359 -19.469 1 96.62 66 GLN B N 1
ATOM 1327 C CA . GLN B 1 66 ? -2.006 -19.781 -19.609 1 96.62 66 GLN B CA 1
ATOM 1328 C C . GLN B 1 66 ? -0.812 -20.516 -20.219 1 96.62 66 GLN B C 1
ATOM 1330 O O . GLN B 1 66 ? -0.259 -20.094 -21.234 1 96.62 66 GLN B O 1
ATOM 1335 N N . VAL B 1 67 ? -0.333 -21.562 -19.625 1 95.31 67 VAL B N 1
ATOM 1336 C CA . VAL B 1 67 ? 0.696 -22.469 -20.125 1 95.31 67 VAL B CA 1
ATOM 1337 C C . VAL B 1 67 ? 0.194 -23.906 -20.062 1 95.31 67 VAL B C 1
ATOM 1339 O O . VAL B 1 67 ? 0.172 -24.516 -18.984 1 95.31 67 VAL B O 1
ATOM 1342 N N . SER B 1 68 ? -0.037 -24.453 -21.281 1 96.25 68 SER B N 1
ATOM 1343 C CA . SER B 1 68 ? -0.634 -25.781 -21.359 1 96.25 68 SER B CA 1
ATOM 1344 C C . SER B 1 68 ? -1.913 -25.844 -20.531 1 96.25 68 SER B C 1
ATOM 1346 O O . SER B 1 68 ? -2.859 -25.094 -20.766 1 96.25 68 SER B O 1
ATOM 1348 N N . ARG B 1 69 ? -2.002 -26.656 -19.438 1 95.56 69 ARG B N 1
ATOM 1349 C CA . ARG B 1 69 ? -3.221 -26.828 -18.656 1 95.56 69 ARG B CA 1
ATOM 1350 C C . ARG B 1 69 ? -3.188 -25.984 -17.391 1 95.56 69 ARG B C 1
ATOM 1352 O O . ARG B 1 69 ? -4.105 -26.047 -16.562 1 95.56 69 ARG B O 1
ATOM 1359 N N . PHE B 1 70 ? -2.201 -25.297 -17.219 1 96.94 70 PHE B N 1
ATOM 1360 C CA . PHE B 1 70 ? -2.039 -24.516 -15.984 1 96.94 70 PHE B CA 1
ATOM 1361 C C . PHE B 1 70 ? -2.129 -23.031 -16.266 1 96.94 70 PHE B C 1
ATOM 1363 O O . PHE B 1 70 ? -1.789 -22.578 -17.375 1 96.94 70 PHE B O 1
ATOM 1370 N N . ILE B 1 71 ? -2.615 -22.281 -15.242 1 97.81 71 ILE B N 1
ATOM 1371 C CA . ILE B 1 71 ? -2.555 -20.828 -15.266 1 97.81 71 ILE B CA 1
ATOM 1372 C C . ILE B 1 71 ? -1.469 -20.344 -14.305 1 97.81 71 ILE B C 1
ATOM 1374 O O . ILE B 1 71 ? -1.495 -20.656 -13.117 1 97.81 71 ILE B O 1
ATOM 1378 N N . TYR B 1 72 ? -0.503 -19.578 -14.859 1 98.44 72 TYR B N 1
ATOM 1379 C CA . TYR B 1 72 ? 0.564 -18.984 -14.062 1 98.44 72 TYR B CA 1
ATOM 1380 C C . TYR B 1 72 ? 0.239 -17.547 -13.695 1 98.44 72 TYR B C 1
ATOM 1382 O O . TYR B 1 72 ? -0.277 -16.781 -14.516 1 98.44 72 TYR B O 1
ATOM 1390 N N . TYR B 1 73 ? 0.599 -17.234 -12.492 1 98.5 73 TYR B N 1
ATOM 1391 C CA . TYR B 1 73 ? 0.42 -15.867 -12.008 1 98.5 73 TYR B CA 1
ATOM 1392 C C . TYR B 1 73 ? 1.76 -15.234 -11.648 1 98.5 73 TYR B C 1
ATOM 1394 O O . TYR B 1 73 ? 2.643 -15.906 -11.102 1 98.5 73 TYR B O 1
ATOM 1402 N N . THR B 1 74 ? 1.913 -13.977 -11.953 1 97.19 74 THR B N 1
ATOM 1403 C CA . THR B 1 74 ? 3.066 -13.156 -11.594 1 97.19 74 THR B CA 1
ATOM 1404 C C . THR B 1 74 ? 2.623 -11.852 -10.945 1 97.19 74 THR B C 1
ATOM 1406 O O . THR B 1 74 ? 1.529 -11.352 -11.227 1 97.19 74 THR B O 1
ATOM 1409 N N . ALA B 1 75 ? 3.426 -11.414 -10.055 1 96.88 75 ALA B N 1
ATOM 1410 C CA . ALA B 1 75 ? 3.201 -10.039 -9.609 1 96.88 75 ALA B CA 1
ATOM 1411 C C . ALA B 1 75 ? 3.346 -9.055 -10.758 1 96.88 75 ALA B C 1
ATOM 1413 O O . ALA B 1 75 ? 4.168 -9.25 -11.656 1 96.88 75 ALA B O 1
ATOM 1414 N N . ASN B 1 76 ? 2.508 -8.078 -10.742 1 96.38 76 ASN B N 1
ATOM 1415 C CA . ASN B 1 76 ? 2.699 -6.984 -11.688 1 96.38 76 ASN B CA 1
ATOM 1416 C C . ASN B 1 76 ? 3.643 -5.926 -11.133 1 96.38 76 ASN B C 1
ATOM 1418 O O . ASN B 1 76 ? 3.205 -4.996 -10.453 1 96.38 76 ASN B O 1
ATOM 1422 N N . TYR B 1 77 ? 4.844 -6.043 -11.469 1 92.25 77 TYR B N 1
ATOM 1423 C CA . TYR B 1 77 ? 5.891 -5.203 -10.898 1 92.25 77 TYR B CA 1
ATOM 1424 C C . TYR B 1 77 ? 5.723 -3.75 -11.328 1 92.25 77 TYR B C 1
ATOM 1426 O O . TYR B 1 77 ? 6.012 -2.828 -10.562 1 92.25 77 TYR B O 1
ATOM 1434 N N . GLU B 1 78 ? 5.336 -3.596 -12.539 1 93.19 78 GLU B N 1
ATOM 1435 C CA . GLU B 1 78 ? 5.082 -2.234 -13 1 93.19 78 GLU B CA 1
ATOM 1436 C C . GLU B 1 78 ? 4.012 -1.556 -12.148 1 93.19 78 GLU B C 1
ATOM 1438 O O . GLU B 1 78 ? 4.172 -0.405 -11.742 1 93.19 78 GLU B O 1
ATOM 1443 N N . ALA B 1 79 ? 2.953 -2.256 -11.906 1 95.62 79 ALA B N 1
ATOM 1444 C CA . ALA B 1 79 ? 1.873 -1.722 -11.086 1 95.62 79 ALA B CA 1
ATOM 1445 C C . ALA B 1 79 ? 2.354 -1.455 -9.656 1 95.62 79 ALA B C 1
ATOM 1447 O O . ALA B 1 79 ? 2.033 -0.417 -9.07 1 95.62 79 ALA B O 1
ATOM 1448 N N . MET B 1 80 ? 3.062 -2.395 -9.109 1 94.62 80 MET B N 1
ATOM 1449 C CA . MET B 1 80 ? 3.609 -2.225 -7.766 1 94.62 80 MET B CA 1
ATOM 1450 C C . MET B 1 80 ? 4.508 -0.995 -7.695 1 94.62 80 MET B C 1
ATOM 1452 O O . MET B 1 80 ? 4.359 -0.162 -6.801 1 94.62 80 MET B O 1
ATOM 1456 N N . ASN B 1 81 ? 5.387 -0.91 -8.664 1 91.88 81 ASN B N 1
ATOM 1457 C CA . ASN B 1 81 ? 6.309 0.222 -8.688 1 91.88 81 ASN B CA 1
ATOM 1458 C C . ASN B 1 81 ? 5.562 1.545 -8.852 1 91.88 81 ASN B C 1
ATOM 1460 O O . ASN B 1 81 ? 5.934 2.549 -8.234 1 91.88 81 ASN B O 1
ATOM 1464 N N . GLY B 1 82 ? 4.586 1.563 -9.719 1 94.12 82 GLY B N 1
ATOM 1465 C CA . GLY B 1 82 ? 3.742 2.74 -9.867 1 94.12 82 GLY B CA 1
ATOM 1466 C C . GLY B 1 82 ? 3.049 3.137 -8.57 1 94.12 82 GLY B C 1
ATOM 1467 O O . GLY B 1 82 ? 2.992 4.32 -8.234 1 94.12 82 GLY B O 1
ATOM 1468 N N . LEU B 1 83 ? 2.592 2.184 -7.902 1 95.75 83 LEU B N 1
ATOM 1469 C CA . LEU B 1 83 ? 1.913 2.418 -6.633 1 95.75 83 LEU B CA 1
ATOM 1470 C C . LEU B 1 83 ? 2.875 2.996 -5.598 1 95.75 83 LEU B C 1
ATOM 1472 O O . LEU B 1 83 ? 2.547 3.967 -4.914 1 95.75 83 LEU B O 1
ATOM 1476 N N . LEU B 1 84 ? 4.035 2.371 -5.441 1 93.56 84 LEU B N 1
ATOM 1477 C CA . LEU B 1 84 ? 5.043 2.852 -4.5 1 93.56 84 LEU B CA 1
ATOM 1478 C C . LEU B 1 84 ? 5.473 4.273 -4.844 1 93.56 84 LEU B C 1
ATOM 1480 O O . LEU B 1 84 ? 5.633 5.109 -3.953 1 93.56 84 LEU B O 1
ATOM 1484 N N . ALA B 1 85 ? 5.676 4.5 -6.121 1 91.88 85 ALA B N 1
ATOM 1485 C CA . ALA B 1 85 ? 6.031 5.84 -6.574 1 91.88 85 ALA B CA 1
ATOM 1486 C C . ALA B 1 85 ? 4.938 6.848 -6.227 1 91.88 85 ALA B C 1
ATOM 1488 O O . ALA B 1 85 ? 5.227 7.973 -5.824 1 91.88 85 ALA B O 1
ATOM 1489 N N . TYR B 1 86 ? 3.773 6.48 -6.445 1 94.75 86 TYR B N 1
ATOM 1490 C CA . TYR B 1 86 ? 2.635 7.34 -6.148 1 94.75 86 TYR B CA 1
ATOM 1491 C C . TYR B 1 86 ? 2.598 7.711 -4.672 1 94.75 86 TYR B C 1
ATOM 1493 O O . TYR B 1 86 ? 2.338 8.867 -4.32 1 94.75 86 TYR B O 1
ATOM 1501 N N . LEU B 1 87 ? 2.867 6.781 -3.801 1 93.44 87 LEU B N 1
ATOM 1502 C CA . LEU B 1 87 ? 2.844 6.984 -2.357 1 93.44 87 LEU B CA 1
ATOM 1503 C C . LEU B 1 87 ? 3.963 7.926 -1.921 1 93.44 87 LEU B C 1
ATOM 1505 O O . LEU B 1 87 ? 3.809 8.672 -0.952 1 93.44 87 LEU B O 1
ATOM 1509 N N . THR B 1 88 ? 5.031 7.902 -2.662 1 90.06 88 THR B N 1
ATOM 1510 C CA . THR B 1 88 ? 6.223 8.602 -2.195 1 90.06 88 THR B CA 1
ATOM 1511 C C . THR B 1 88 ? 6.516 9.82 -3.066 1 90.06 88 THR B C 1
ATOM 1513 O O . THR B 1 88 ? 7.598 10.398 -2.988 1 90.06 88 THR B O 1
ATOM 1516 N N . GLU B 1 89 ? 5.684 10.078 -3.891 1 88.12 89 GLU B N 1
ATOM 1517 C CA . GLU B 1 89 ? 5.902 11.195 -4.805 1 88.12 89 GLU B CA 1
ATOM 1518 C C . GLU B 1 89 ? 6.246 12.469 -4.043 1 88.12 89 GLU B C 1
ATOM 1520 O O . GLU B 1 89 ? 5.547 12.844 -3.102 1 88.12 89 GLU B O 1
ATOM 1525 N N . ASN B 1 90 ? 7.422 13.031 -4.34 1 80.25 90 ASN B N 1
ATOM 1526 C CA . ASN B 1 90 ? 7.91 14.273 -3.75 1 80.25 90 ASN B CA 1
ATOM 1527 C C . ASN B 1 90 ? 8.164 14.117 -2.254 1 80.25 90 ASN B C 1
ATOM 1529 O O . ASN B 1 90 ? 7.941 15.055 -1.483 1 80.25 90 ASN B O 1
ATOM 1533 N N . CYS B 1 91 ? 8.336 12.945 -1.575 1 78.19 91 CYS B N 1
ATOM 1534 C CA . CYS B 1 91 ? 8.469 12.594 -0.165 1 78.19 91 CYS B CA 1
ATOM 1535 C C . CYS B 1 91 ? 9.656 13.32 0.461 1 78.19 91 CYS B C 1
ATOM 1537 O O . CYS B 1 91 ? 9.688 13.547 1.673 1 78.19 91 CYS B O 1
ATOM 1539 N N . CYS B 1 92 ? 10.578 13.57 -0.068 1 63.97 92 CYS B N 1
ATOM 1540 C CA . CYS B 1 92 ? 11.727 14.086 0.662 1 63.97 92 CYS B CA 1
ATOM 1541 C C . CYS B 1 92 ? 11.922 15.57 0.399 1 63.97 92 CYS B C 1
ATOM 1543 O O . CYS B 1 92 ? 12.953 16.141 0.763 1 63.97 92 CYS B O 1
ATOM 1545 N N . ALA B 1 93 ? 10.805 16.172 0.393 1 53.34 93 ALA B N 1
ATOM 1546 C CA . ALA B 1 93 ? 11.062 17.609 0.373 1 53.34 93 ALA B CA 1
ATOM 1547 C C . ALA B 1 93 ? 12.492 17.906 0.821 1 53.34 93 ALA B C 1
ATOM 1549 O O . ALA B 1 93 ? 12.727 18.875 1.547 1 53.34 93 ALA B O 1
ATOM 1550 N N . GLY B 1 94 ? 13.523 17.078 0.47 1 50.41 94 GLY B N 1
ATOM 1551 C CA . GLY B 1 94 ? 14.875 17.453 0.854 1 50.41 94 GLY B CA 1
ATOM 1552 C C . GLY B 1 94 ? 15.375 16.719 2.084 1 50.41 94 GLY B C 1
ATOM 1553 O O . GLY B 1 94 ? 16.438 17.031 2.617 1 50.41 94 GLY B O 1
ATOM 1554 N N . VAL B 1 95 ? 14.555 16.016 2.896 1 48.91 95 VAL B N 1
ATOM 1555 C CA . VAL B 1 95 ? 15.047 15.398 4.125 1 48.91 95 VAL B CA 1
ATOM 1556 C C . VAL B 1 95 ? 15.5 13.969 3.846 1 48.91 95 VAL B C 1
ATOM 1558 O O . VAL B 1 95 ? 14.789 13.203 3.193 1 48.91 95 VAL B O 1
ATOM 1561 N N . ALA B 1 96 ? 16.719 13.695 3.945 1 49.72 96 ALA B N 1
ATOM 1562 C CA . ALA B 1 96 ? 17.469 12.469 3.693 1 49.72 96 ALA B CA 1
ATOM 1563 C C . ALA B 1 96 ? 16.797 11.266 4.355 1 49.72 96 ALA B C 1
ATOM 1565 O O . ALA B 1 96 ? 16.828 10.156 3.82 1 49.72 96 ALA B O 1
ATOM 1566 N N . GLU B 1 97 ? 16.328 11.438 5.57 1 53.59 97 GLU B N 1
ATOM 1567 C CA . GLU B 1 97 ? 15.867 10.32 6.391 1 53.59 97 GLU B CA 1
ATOM 1568 C C . GLU B 1 97 ? 14.594 9.703 5.824 1 53.59 97 GLU B C 1
ATOM 1570 O O . GLU B 1 97 ? 14.133 8.664 6.301 1 53.59 97 GLU B O 1
ATOM 1575 N N . CYS B 1 98 ? 14.031 10.328 5.031 1 53.91 98 CYS B N 1
ATOM 1576 C CA . CYS B 1 98 ? 12.727 9.867 4.582 1 53.91 98 CYS B CA 1
ATOM 1577 C C . CYS B 1 98 ? 12.859 8.82 3.49 1 53.91 98 CYS B C 1
ATOM 1579 O O . CYS B 1 98 ? 11.875 8.188 3.102 1 53.91 98 CYS B O 1
ATOM 1581 N N . CYS B 1 99 ? 14.031 8.609 3.014 1 56.78 99 CYS B N 1
ATOM 1582 C CA . CYS B 1 99 ? 14.109 7.746 1.841 1 56.78 99 CYS B CA 1
ATOM 1583 C C . CYS B 1 99 ? 14.094 6.277 2.242 1 56.78 99 CYS B C 1
ATOM 1585 O O . CYS B 1 99 ? 14.852 5.867 3.127 1 56.78 99 CYS B O 1
ATOM 1587 N N . PRO B 1 100 ? 13.055 5.715 1.91 1 52.28 100 PRO B N 1
ATOM 1588 C CA . PRO B 1 100 ? 13.055 4.281 2.213 1 52.28 100 PRO B CA 1
ATOM 1589 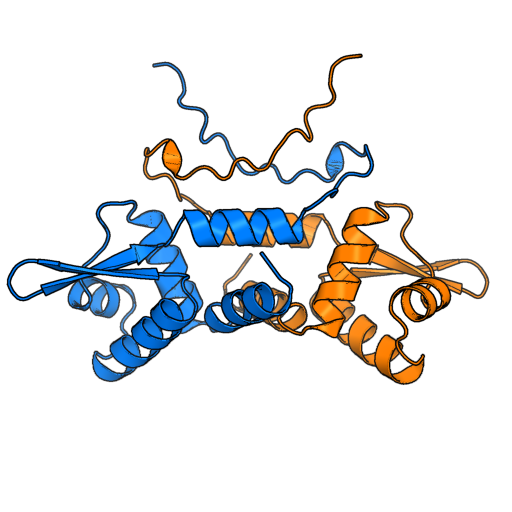C C . PRO B 1 100 ? 14.289 3.566 1.654 1 52.28 100 PRO B C 1
ATOM 1591 O O . PRO B 1 100 ? 14.82 3.965 0.615 1 52.28 100 PRO B O 1
ATOM 1594 N N . GLU B 1 101 ? 15.086 3.057 2.568 1 48 101 GLU B N 1
ATOM 1595 C CA . GLU B 1 101 ? 16.078 2.141 2.021 1 48 101 GLU B CA 1
ATOM 1596 C C . GLU B 1 101 ? 15.422 1.045 1.187 1 48 101 GLU B C 1
ATOM 1598 O O . GLU B 1 101 ? 14.883 0.083 1.731 1 48 101 GLU B O 1
ATOM 1603 N N . VAL B 1 102 ? 14.773 1.464 0.235 1 46.44 102 VAL B N 1
ATOM 1604 C CA . VAL B 1 102 ? 14.383 0.301 -0.556 1 46.44 102 VAL B CA 1
ATOM 1605 C C . VAL B 1 102 ? 15.633 -0.447 -1.022 1 46.44 102 VAL B C 1
ATOM 1607 O O . VAL B 1 102 ? 16.469 0.109 -1.746 1 46.44 102 VAL B O 1
ATOM 1610 N N . THR B 1 103 ? 16.219 -1.178 -0.274 1 42.16 103 THR B N 1
ATOM 1611 C CA . THR B 1 103 ? 17.453 -1.949 -0.411 1 42.16 103 THR B CA 1
ATOM 1612 C C . THR B 1 103 ? 17.75 -2.234 -1.88 1 42.16 103 THR B C 1
ATOM 1614 O O . THR B 1 103 ? 16.844 -2.211 -2.719 1 42.16 103 THR B O 1
ATOM 1617 N N . ASN B 1 104 ? 18.906 -3.113 -2.053 1 43.28 104 ASN B N 1
ATOM 1618 C CA . ASN B 1 104 ? 20.047 -3.547 -2.836 1 43.28 104 ASN B CA 1
ATOM 1619 C C . ASN B 1 104 ? 19.625 -4.223 -4.137 1 43.28 104 ASN B C 1
ATOM 1621 O O . ASN B 1 104 ? 19.578 -5.449 -4.215 1 43.28 104 ASN B O 1
ATOM 1625 N N . CYS B 1 105 ? 18.438 -3.781 -4.598 1 45.44 105 CYS B N 1
ATOM 1626 C CA . CYS B 1 105 ? 18.406 -4.453 -5.891 1 45.44 105 CYS B CA 1
ATOM 1627 C C . CYS B 1 105 ? 19.719 -4.219 -6.648 1 45.44 105 CYS B C 1
ATOM 1629 O O . CYS B 1 105 ? 19.781 -4.426 -7.859 1 45.44 105 CYS B O 1
ATOM 1631 N N . ASN B 1 106 ? 20.609 -3.422 -6.09 1 39.31 106 ASN B N 1
ATOM 1632 C CA . ASN B 1 106 ? 21.859 -3.215 -6.824 1 39.31 106 ASN B CA 1
ATOM 1633 C C . ASN B 1 106 ? 22.625 -4.52 -7 1 39.31 106 ASN B C 1
ATOM 1635 O O . ASN B 1 106 ? 22.969 -5.18 -6.02 1 39.31 106 ASN B O 1
ATOM 1639 N N . PRO B 1 107 ? 22.594 -5.035 -8.148 1 39.34 107 PRO B N 1
ATOM 1640 C CA . PRO B 1 107 ? 23.469 -6.184 -8.383 1 39.34 107 PRO B CA 1
ATOM 1641 C C . PRO B 1 107 ? 24.891 -5.965 -7.848 1 39.34 107 PRO B C 1
ATOM 1643 O O . PRO B 1 107 ? 25.406 -4.852 -7.918 1 39.34 107 PRO B O 1
ATOM 1646 N N . GLU B 1 108 ? 25.25 -6.473 -6.812 1 37.62 108 GLU B N 1
ATOM 1647 C CA . GLU B 1 108 ? 26.703 -6.523 -6.621 1 37.62 108 GLU B CA 1
ATOM 1648 C C . GLU B 1 108 ? 27.422 -6.926 -7.906 1 37.62 108 GLU B C 1
ATOM 1650 O O . GLU B 1 108 ? 27.031 -7.902 -8.555 1 37.62 108 GLU B O 1
ATOM 1655 N N . LYS B 1 109 ? 27.969 -5.926 -8.523 1 35.47 109 LYS B N 1
ATOM 1656 C CA . LYS B 1 109 ? 28.969 -6.32 -9.508 1 35.47 109 LYS B CA 1
ATOM 1657 C C . LYS B 1 109 ? 29.781 -7.508 -9.016 1 35.47 109 LYS B C 1
ATOM 1659 O O . LYS B 1 109 ? 30.5 -7.406 -8.008 1 35.47 109 LYS B O 1
ATOM 1664 N N . VAL B 1 110 ? 29.219 -8.609 -9.234 1 28.16 110 VAL B N 1
ATOM 1665 C CA . VAL B 1 110 ? 30.156 -9.703 -9.086 1 28.16 110 VAL B CA 1
ATOM 1666 C C . VAL B 1 110 ? 31.188 -9.664 -10.219 1 28.16 110 VAL B C 1
ATOM 1668 O O . VAL B 1 110 ? 30.828 -9.5 -11.391 1 28.16 110 VAL B O 1
#

Secondary structure (DSSP, 8-state):
--HHHHHHHHHHHSSHHHHHHHHHHHHHGGG-EEHHHHHHHHT--HHHHHHHHHHHHHTTSEEEEEETTEEEEEE-HHHHHHHHHHHHTTTTTT-GGGS-----------/--HHHHHHHHHHHSSHHHHHHHHHHHHHGGG-EEHHHHHHHHT--HHHHHHHHHHHHHTTSEEEEEETTEEEEEE-HHHHHHHHHHHHTTTTTT-GGGS------S----

Solvent-accessible surface area (backbone atoms only — not comparable to full-atom values): 11904 Å² total; per-residue (Å²): 138,54,67,68,60,48,26,44,38,35,46,45,41,34,32,70,69,38,33,51,50,48,37,52,21,26,38,51,24,91,80,28,44,41,59,70,56,53,24,63,76,66,72,40,57,68,71,62,42,50,52,45,51,49,49,27,37,71,44,45,49,28,43,76,47,78,54,92,94,41,49,31,34,23,46,26,50,68,48,49,34,49,48,54,42,62,63,43,50,65,39,27,72,82,50,68,86,53,50,56,78,67,75,75,65,62,72,70,87,118,139,55,68,67,59,48,26,44,38,35,48,44,40,33,33,70,70,37,33,52,51,47,39,52,21,27,37,50,24,89,79,28,44,40,59,70,56,53,24,63,77,67,70,39,58,68,72,62,41,49,52,45,51,49,49,27,37,73,46,43,50,29,45,75,46,78,55,91,95,41,49,32,34,22,45,26,48,68,47,50,33,50,48,55,42,61,63,45,51,66,33,34,71,81,50,68,86,54,50,56,76,69,70,74,66,62,71,70,84,120